Protein AF-Q3TYQ3-F1 (afdb_monomer)

Near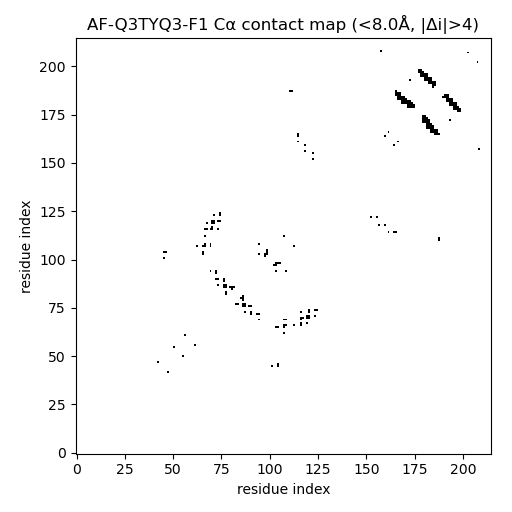est PDB structures (foldseek):
  5vcz-assembly1_A  TM=7.194E-01  e=7.045E-03  Homo sapiens
  5vd3-assembly1_A  TM=7.437E-01  e=1.123E-02  Homo sapiens
  3p1a-assembly1_A  TM=6.895E-01  e=1.262E-02  Homo sapiens
  8zul-assembly1_A  TM=6.534E-01  e=1.418E-02  Homo sapiens
  6hhj-assembly1_A  TM=5.826E-01  e=9.156E-02  Homo sapiens

Radius of gyration: 32.21 Å; Cα contacts (8 Å, |Δi|>4): 138; chains: 1; bounding box: 112×79×62 Å

Structure (mmCIF, N/CA/C/O backbone):
data_AF-Q3TYQ3-F1
#
_entry.id   AF-Q3TYQ3-F1
#
loop_
_atom_site.group_PDB
_atom_site.id
_atom_site.type_symbol
_atom_site.label_atom_id
_atom_site.label_alt_id
_atom_site.label_comp_id
_atom_site.label_asym_id
_atom_site.label_entity_id
_atom_site.label_seq_id
_atom_site.pdbx_PDB_ins_code
_atom_site.Cartn_x
_atom_site.Cartn_y
_atom_site.Cartn_z
_atom_site.occupancy
_atom_site.B_iso_or_equiv
_atom_site.auth_seq_id
_atom_site.auth_comp_id
_atom_site.auth_asym_id
_atom_site.auth_atom_id
_atom_site.pdbx_PDB_model_num
ATOM 1 N N . MET A 1 1 ? 100.194 21.672 -2.562 1.00 34.66 1 MET A N 1
ATOM 2 C CA . MET A 1 1 ? 98.995 22.417 -2.114 1.00 34.66 1 MET A CA 1
ATOM 3 C C . MET A 1 1 ? 97.799 21.617 -2.625 1.00 34.66 1 MET A C 1
ATOM 5 O O . MET A 1 1 ? 97.870 21.179 -3.763 1.00 34.66 1 MET A O 1
ATOM 9 N N . LEU A 1 2 ? 96.954 21.060 -1.747 1.00 32.16 2 LEU A N 1
ATOM 10 C CA . LEU A 1 2 ? 95.713 21.687 -1.234 1.00 32.16 2 LEU A CA 1
ATOM 11 C C . LEU A 1 2 ? 94.769 22.081 -2.397 1.00 32.16 2 LEU A C 1
ATOM 13 O O . LEU A 1 2 ? 95.214 22.812 -3.269 1.00 32.16 2 LEU A O 1
ATOM 17 N N . GLY A 1 3 ? 93.499 21.671 -2.498 1.00 29.67 3 GLY A N 1
ATOM 18 C CA . GLY A 1 3 ? 92.655 20.831 -1.633 1.00 29.67 3 GLY A CA 1
ATOM 19 C C . GLY A 1 3 ? 91.260 21.456 -1.440 1.00 29.67 3 GLY A C 1
ATOM 20 O O . GLY A 1 3 ? 91.193 22.636 -1.142 1.00 29.67 3 GLY A O 1
ATOM 21 N N . GLY A 1 4 ? 90.182 20.664 -1.550 1.00 29.14 4 GLY A N 1
ATOM 22 C CA . GLY A 1 4 ? 88.874 20.940 -0.917 1.00 29.14 4 GLY A CA 1
ATOM 23 C C . GLY A 1 4 ? 87.890 21.954 -1.547 1.00 29.14 4 GLY A C 1
ATOM 24 O O . GLY A 1 4 ? 88.105 23.153 -1.503 1.00 29.14 4 GLY A O 1
ATOM 25 N N . SER A 1 5 ? 86.736 21.426 -1.984 1.00 28.48 5 SER A N 1
ATOM 26 C CA . SER A 1 5 ? 85.360 21.846 -1.606 1.00 28.48 5 SER A CA 1
ATOM 27 C C . SER A 1 5 ? 84.843 23.304 -1.720 1.00 28.48 5 SER A C 1
ATOM 29 O O . SER A 1 5 ? 85.251 24.176 -0.968 1.00 28.48 5 SER A O 1
ATOM 31 N N . SER A 1 6 ? 83.728 23.424 -2.459 1.00 31.19 6 SER A N 1
ATOM 32 C CA . SER A 1 6 ? 82.423 23.977 -2.014 1.00 31.19 6 SER A CA 1
ATOM 33 C C . SER A 1 6 ? 82.183 25.482 -1.741 1.00 31.19 6 SER A C 1
ATOM 35 O O . SER A 1 6 ? 82.605 26.002 -0.720 1.00 31.19 6 SER A O 1
ATOM 37 N N . VAL A 1 7 ? 81.220 26.014 -2.521 1.00 31.34 7 VAL A N 1
ATOM 38 C CA . VAL A 1 7 ? 79.988 26.730 -2.081 1.00 31.34 7 VAL A CA 1
ATOM 39 C C . VAL A 1 7 ? 80.033 28.238 -1.721 1.00 31.34 7 VAL A C 1
ATOM 41 O O . VAL A 1 7 ? 80.876 28.702 -0.968 1.00 31.34 7 VAL A O 1
ATOM 44 N N . ASP A 1 8 ? 78.989 28.917 -2.229 1.00 29.27 8 ASP A N 1
ATOM 45 C CA . ASP A 1 8 ? 78.371 30.215 -1.890 1.00 29.27 8 ASP A CA 1
ATOM 46 C C . ASP A 1 8 ? 79.088 31.561 -2.090 1.00 29.27 8 ASP A C 1
ATOM 48 O O . ASP A 1 8 ? 80.227 31.783 -1.692 1.00 29.27 8 ASP A O 1
ATOM 52 N N . GLY A 1 9 ? 78.285 32.519 -2.579 1.00 29.05 9 GLY A N 1
ATOM 53 C CA . GLY A 1 9 ? 78.451 33.944 -2.299 1.00 29.05 9 GLY A CA 1
ATOM 54 C C . GLY A 1 9 ? 78.110 34.885 -3.453 1.00 29.05 9 GLY A C 1
ATOM 55 O O . GLY A 1 9 ? 78.998 35.210 -4.225 1.00 29.05 9 GLY A O 1
ATOM 56 N N . GLU A 1 10 ? 76.874 35.399 -3.501 1.00 32.41 10 GLU A N 1
ATOM 57 C CA . GLU A 1 10 ? 76.639 36.856 -3.507 1.00 32.41 10 GLU A CA 1
ATOM 58 C C . GLU A 1 10 ? 75.183 37.194 -3.118 1.00 32.41 10 GLU A C 1
ATOM 60 O O . GLU A 1 10 ? 74.234 36.485 -3.458 1.00 32.41 10 GLU A O 1
ATOM 65 N N . ARG A 1 11 ? 75.043 38.252 -2.313 1.00 32.44 11 ARG A N 1
ATOM 66 C CA . ARG A 1 11 ? 73.819 38.838 -1.739 1.00 32.44 11 ARG A CA 1
ATOM 67 C C . ARG A 1 11 ? 73.975 40.354 -1.823 1.00 32.44 11 ARG A C 1
ATOM 69 O O . ARG A 1 11 ? 75.092 40.808 -1.637 1.00 32.44 11 ARG A O 1
ATOM 76 N N . ASP A 1 12 ? 72.862 41.056 -2.007 1.00 32.28 12 ASP A N 1
ATOM 77 C CA . ASP A 1 12 ? 72.581 42.482 -1.732 1.00 32.28 12 ASP A CA 1
ATOM 78 C C . ASP A 1 12 ? 71.077 42.677 -2.079 1.00 32.28 12 ASP A C 1
ATOM 80 O O . ASP A 1 12 ? 70.589 41.947 -2.945 1.00 32.28 12 ASP A O 1
ATOM 84 N N . THR A 1 13 ? 70.227 43.570 -1.554 1.00 33.47 13 THR A N 1
ATOM 85 C CA . THR A 1 13 ? 70.092 44.434 -0.346 1.00 33.47 13 THR A CA 1
ATOM 86 C C . THR A 1 13 ? 68.599 44.887 -0.335 1.00 33.47 13 THR A C 1
ATOM 88 O O . THR A 1 13 ? 67.969 44.873 -1.394 1.00 33.47 13 THR A O 1
ATOM 91 N N . ASP A 1 14 ? 67.904 45.282 0.741 1.00 31.52 14 ASP A N 1
ATOM 92 C CA . ASP A 1 14 ? 68.150 45.296 2.198 1.00 31.52 14 ASP A CA 1
ATOM 93 C C . ASP A 1 14 ? 66.771 45.380 2.944 1.00 31.52 14 ASP A C 1
ATOM 95 O O . ASP A 1 14 ? 65.749 44.988 2.380 1.00 31.52 14 ASP A O 1
ATOM 99 N N . ASP A 1 15 ? 66.748 45.926 4.169 1.00 36.03 15 ASP A N 1
ATOM 100 C CA . ASP A 1 15 ? 65.623 46.511 4.936 1.00 36.03 15 ASP A CA 1
ATOM 101 C C . ASP A 1 15 ? 64.671 45.616 5.767 1.00 36.03 15 ASP A C 1
ATOM 103 O O . ASP A 1 15 ? 63.693 45.017 5.312 1.00 36.03 15 ASP A O 1
ATOM 107 N N . ASP A 1 16 ? 64.919 45.678 7.082 1.00 36.75 16 ASP A N 1
ATOM 108 C CA . ASP A 1 16 ? 64.031 45.294 8.178 1.00 36.75 16 ASP A CA 1
ATOM 109 C C . ASP A 1 16 ? 62.723 46.108 8.215 1.00 36.75 16 ASP A C 1
ATOM 111 O O . ASP A 1 16 ? 62.726 47.339 8.272 1.00 36.75 16 ASP A O 1
ATOM 115 N N . ALA A 1 17 ? 61.593 45.417 8.387 1.00 36.59 17 ALA A N 1
ATOM 116 C CA . ALA A 1 17 ? 60.380 46.010 8.950 1.00 36.59 17 ALA A CA 1
ATOM 117 C C . ALA A 1 17 ? 59.655 44.997 9.849 1.00 36.59 17 ALA A C 1
ATOM 119 O O . ALA A 1 17 ? 58.914 44.127 9.387 1.00 36.59 17 ALA A O 1
ATOM 120 N N . ALA A 1 18 ? 59.862 45.112 11.162 1.00 43.50 18 ALA A N 1
ATOM 121 C CA . ALA A 1 18 ? 59.212 44.257 12.150 1.00 43.50 18 ALA A CA 1
ATOM 122 C C . ALA A 1 18 ? 57.687 44.486 12.176 1.00 43.50 18 ALA A C 1
ATOM 124 O O . ALA A 1 18 ? 57.204 45.504 12.671 1.00 43.5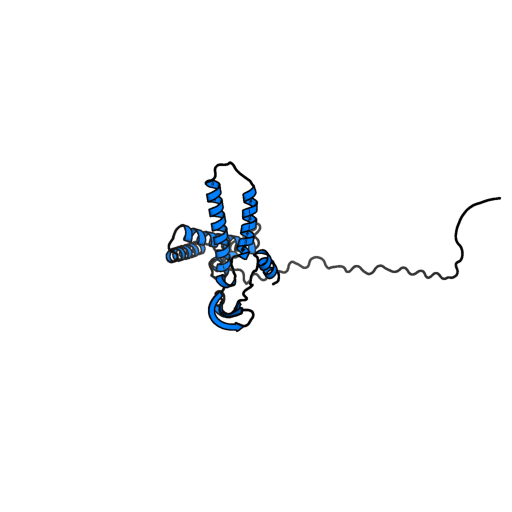0 18 ALA A O 1
ATOM 125 N N . GLY A 1 19 ? 56.924 43.507 11.684 1.00 36.12 19 GLY A N 1
ATOM 126 C CA . GLY A 1 19 ? 55.462 43.495 11.720 1.00 36.12 19 GLY A CA 1
ATOM 127 C C . GLY A 1 19 ? 54.936 42.181 12.288 1.00 36.12 19 GLY A C 1
ATOM 128 O O . GLY A 1 19 ? 54.826 41.191 11.569 1.00 36.12 19 GLY A O 1
ATOM 129 N N . ALA A 1 20 ? 54.597 42.161 13.579 1.00 43.28 20 ALA A N 1
ATOM 130 C CA . ALA A 1 20 ? 53.967 41.002 14.206 1.00 43.28 20 ALA A CA 1
ATOM 131 C C . ALA A 1 20 ? 52.539 40.821 13.662 1.00 43.28 20 ALA A C 1
ATOM 133 O O . ALA A 1 20 ? 51.606 41.502 14.091 1.00 43.28 20 ALA A O 1
ATOM 134 N N . VAL A 1 21 ? 52.364 39.908 12.702 1.00 43.25 21 VAL A N 1
ATOM 135 C CA . VAL A 1 21 ? 51.045 39.588 12.141 1.00 43.25 21 VAL A CA 1
ATOM 136 C C . VAL A 1 21 ? 50.250 38.790 13.173 1.00 43.25 21 VAL A C 1
ATOM 138 O O . VAL A 1 21 ? 50.518 37.613 13.411 1.00 43.25 21 VAL A O 1
ATOM 141 N N . ALA A 1 22 ? 49.282 39.452 13.804 1.00 49.50 22 ALA A N 1
ATOM 142 C CA . ALA A 1 22 ? 48.364 38.824 14.742 1.00 49.50 22 ALA A CA 1
ATOM 143 C C . ALA A 1 22 ? 47.585 37.681 14.070 1.00 49.50 22 ALA A C 1
ATOM 145 O O . ALA A 1 22 ? 47.117 37.812 12.938 1.00 49.50 22 ALA A O 1
ATOM 146 N N . ALA A 1 23 ? 47.416 36.569 14.789 1.00 54.75 23 ALA A N 1
ATOM 147 C CA . ALA A 1 23 ? 46.527 35.496 14.362 1.00 54.75 23 ALA A CA 1
ATOM 148 C C . ALA A 1 23 ? 45.089 36.031 14.188 1.00 54.75 23 ALA A C 1
ATOM 150 O O . ALA A 1 23 ? 44.664 36.880 14.980 1.00 54.75 23 ALA A O 1
ATOM 151 N N . PRO A 1 24 ? 44.327 35.557 13.183 1.00 57.56 24 PRO A N 1
ATOM 152 C CA . PRO A 1 24 ? 42.939 35.972 13.016 1.00 57.56 24 PRO A CA 1
ATOM 153 C C . PRO A 1 24 ? 42.125 35.589 14.263 1.00 57.56 24 PRO A C 1
ATOM 155 O O . PRO A 1 24 ? 42.370 34.523 14.838 1.00 57.56 24 PRO A O 1
ATOM 158 N N . PRO A 1 25 ? 41.165 36.427 14.696 1.00 53.12 25 PRO A N 1
ATOM 159 C CA . PRO A 1 25 ? 40.368 36.135 15.879 1.00 53.12 25 PRO A CA 1
ATOM 160 C C . PRO A 1 25 ? 39.597 34.829 15.675 1.00 53.12 25 PRO A C 1
ATOM 162 O O . PRO A 1 25 ? 38.888 34.662 14.680 1.00 53.12 25 PRO A O 1
ATOM 165 N N . ALA A 1 26 ? 39.740 33.907 16.627 1.00 55.91 26 ALA A N 1
ATOM 166 C CA . ALA A 1 26 ? 38.914 32.713 16.670 1.00 55.91 26 ALA A CA 1
ATOM 167 C C . ALA A 1 26 ? 37.443 33.136 16.790 1.00 55.91 26 ALA A C 1
ATOM 169 O O . ALA A 1 26 ? 37.093 33.964 17.631 1.00 55.91 26 ALA A O 1
ATOM 170 N N . ILE A 1 27 ? 36.594 32.585 15.924 1.00 53.12 27 ILE A N 1
ATOM 171 C CA . ILE A 1 27 ? 35.153 32.813 15.991 1.00 53.12 27 ILE A CA 1
ATOM 172 C C . ILE A 1 27 ? 34.636 31.980 17.163 1.00 53.12 27 ILE A C 1
ATOM 174 O O . ILE A 1 27 ? 34.544 30.757 17.054 1.00 53.12 27 ILE A O 1
ATOM 178 N N . ASP A 1 28 ? 34.333 32.640 18.279 1.00 52.81 28 ASP A N 1
ATOM 179 C CA . ASP A 1 28 ? 33.687 32.000 19.424 1.00 52.81 28 ASP A CA 1
ATOM 180 C C . ASP A 1 28 ? 32.277 31.560 19.009 1.00 52.81 28 ASP A C 1
ATOM 182 O O . ASP A 1 28 ? 31.393 32.383 18.752 1.00 52.81 28 ASP A O 1
ATOM 186 N N . PHE A 1 29 ? 32.067 30.248 18.908 1.00 49.75 29 PHE A N 1
ATOM 187 C CA . PHE A 1 29 ? 30.735 29.689 18.711 1.00 49.75 29 PHE A CA 1
ATOM 188 C C . PHE A 1 29 ? 30.008 29.705 20.063 1.00 49.75 29 PHE A C 1
ATOM 190 O O . PHE A 1 29 ? 30.507 29.097 21.012 1.00 49.75 29 PHE A O 1
ATOM 197 N N . PRO A 1 30 ? 28.846 30.376 20.187 1.00 55.00 30 PRO A N 1
ATOM 198 C CA . PRO A 1 30 ? 28.122 30.424 21.451 1.00 55.00 30 PRO A CA 1
ATOM 199 C C . PRO A 1 30 ? 27.715 29.014 21.891 1.00 55.00 30 PRO A C 1
ATOM 201 O O . PRO A 1 30 ? 27.213 28.220 21.094 1.00 55.00 30 PRO A O 1
ATOM 204 N N . ALA A 1 31 ? 27.945 28.719 23.171 1.00 58.69 31 ALA A N 1
ATOM 205 C CA . ALA A 1 31 ? 27.647 27.421 23.757 1.00 58.69 31 ALA A CA 1
ATOM 206 C C . ALA A 1 31 ? 26.143 27.104 23.704 1.00 58.69 31 ALA A C 1
ATOM 208 O O . ALA A 1 31 ? 25.314 27.952 24.025 1.00 58.69 31 ALA A O 1
ATOM 209 N N . GLU A 1 32 ? 25.842 25.861 23.325 1.00 57.97 32 GLU A N 1
ATOM 210 C CA . GLU A 1 32 ? 24.544 25.182 23.429 1.00 57.97 32 GLU A CA 1
ATOM 211 C C . GLU A 1 32 ? 23.308 26.024 23.069 1.00 57.97 32 GLU A C 1
ATOM 213 O O . GLU A 1 32 ? 22.553 26.506 23.916 1.00 57.97 32 GLU A O 1
ATOM 218 N N . VAL A 1 33 ? 23.019 26.077 21.764 1.00 46.72 33 VAL A N 1
ATOM 219 C CA . VAL A 1 33 ? 21.630 26.214 21.311 1.00 46.72 33 VAL A CA 1
ATOM 220 C C . VAL A 1 33 ? 20.849 25.048 21.922 1.00 46.72 33 VAL A C 1
ATOM 222 O O . VAL A 1 33 ? 21.180 23.894 21.656 1.00 46.72 33 VAL A O 1
ATOM 225 N N . SER A 1 34 ? 19.841 25.344 22.748 1.00 57.75 34 SER A N 1
ATOM 226 C CA . SER A 1 34 ? 18.947 24.324 23.307 1.00 57.75 34 SER A CA 1
ATOM 227 C C . SER A 1 34 ? 18.396 23.457 22.178 1.00 57.75 34 SER A C 1
ATOM 229 O O . SER A 1 34 ? 17.996 24.013 21.151 1.00 57.75 34 SER A O 1
ATOM 231 N N . ASP A 1 35 ? 18.334 22.134 22.370 1.00 59.56 35 ASP A N 1
ATOM 232 C CA . ASP A 1 35 ? 17.723 21.232 21.388 1.00 59.56 35 ASP A CA 1
ATOM 233 C C . ASP A 1 35 ? 16.385 21.812 20.900 1.00 59.56 35 ASP A C 1
ATOM 235 O O . ASP A 1 35 ? 15.570 22.237 21.734 1.00 59.56 35 ASP A O 1
ATOM 239 N N . PRO A 1 36 ? 16.139 21.876 19.575 1.00 59.84 36 PRO A N 1
ATOM 240 C CA . PRO A 1 36 ? 14.923 22.470 19.048 1.00 59.84 36 PRO A CA 1
ATOM 241 C C . PRO A 1 36 ? 13.722 21.735 19.635 1.00 59.84 36 PRO A C 1
ATOM 243 O O . PRO A 1 36 ? 13.492 20.557 19.363 1.00 59.84 36 PRO A O 1
ATOM 246 N N . LYS A 1 37 ? 12.961 22.443 20.475 1.00 60.47 37 LYS A N 1
ATOM 247 C CA . LYS A 1 37 ? 11.768 21.906 21.119 1.00 60.47 37 LYS A CA 1
ATOM 248 C C . LYS A 1 37 ? 10.696 21.702 20.054 1.00 60.47 37 LYS A C 1
ATOM 250 O O . LYS A 1 37 ? 9.982 22.640 19.706 1.00 60.47 37 LYS A O 1
ATOM 255 N N . TYR A 1 38 ? 10.627 20.482 19.529 1.00 68.62 38 TYR A N 1
ATOM 256 C CA . TYR A 1 38 ? 9.618 20.078 18.560 1.00 68.62 38 TYR A CA 1
ATOM 257 C C . TYR A 1 38 ? 8.211 20.287 19.127 1.00 68.62 38 TYR A C 1
ATOM 259 O O . TYR A 1 38 ? 7.963 20.095 20.320 1.00 68.62 38 TYR A O 1
ATOM 267 N N . ASP A 1 39 ? 7.302 20.705 18.253 1.00 72.75 39 ASP A N 1
ATOM 268 C CA . ASP A 1 39 ? 5.893 20.863 18.581 1.00 72.75 39 ASP A CA 1
ATOM 269 C C . ASP A 1 39 ? 5.241 19.4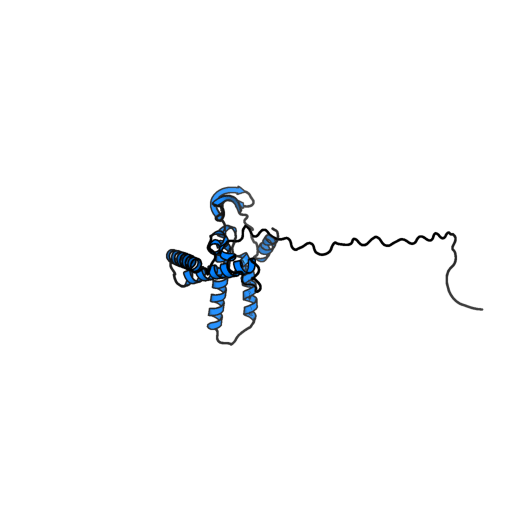76 18.700 1.00 72.75 39 ASP A C 1
ATOM 271 O O . ASP A 1 39 ? 5.118 18.748 17.717 1.00 72.75 39 ASP A O 1
ATOM 275 N N . GLU A 1 40 ? 4.854 19.086 19.917 1.00 68.25 40 GLU A N 1
ATOM 276 C CA . GLU A 1 40 ? 4.182 17.806 20.186 1.00 68.25 40 GLU A CA 1
ATOM 277 C C . GLU A 1 40 ? 2.664 17.856 19.913 1.00 68.25 40 GLU A C 1
ATOM 279 O O . GLU A 1 40 ? 1.964 16.886 20.206 1.00 68.25 40 GLU A O 1
ATOM 284 N N . SER A 1 41 ? 2.130 18.946 19.342 1.00 69.00 41 SER A N 1
ATOM 285 C CA . SER A 1 41 ? 0.687 19.101 19.074 1.00 69.00 41 SER A CA 1
ATOM 286 C C . SER A 1 41 ? 0.093 18.011 18.167 1.00 69.00 41 SER A C 1
ATOM 288 O O . SER A 1 41 ? -1.086 17.686 18.304 1.00 69.00 41 SER A O 1
ATOM 290 N N . ASP A 1 42 ? 0.906 17.400 17.299 1.00 71.06 42 ASP A N 1
ATOM 291 C CA . ASP A 1 42 ? 0.503 16.298 16.411 1.00 71.06 42 ASP A CA 1
ATOM 292 C C . ASP A 1 42 ? 0.597 14.900 17.065 1.00 71.06 42 ASP A C 1
ATOM 294 O O . ASP A 1 42 ? 0.237 13.896 16.444 1.00 71.06 42 ASP A O 1
ATOM 298 N N . VAL A 1 43 ? 1.081 14.786 18.311 1.00 63.50 43 VAL A N 1
ATOM 299 C CA . VAL A 1 43 ? 1.218 13.495 19.008 1.00 63.50 43 VAL A CA 1
ATOM 300 C C . VAL A 1 43 ? -0.162 12.982 19.444 1.00 63.50 43 VAL A C 1
ATOM 302 O O . VAL A 1 43 ? -0.793 13.612 20.300 1.00 63.50 43 VAL A O 1
ATOM 305 N N . PRO A 1 44 ? -0.625 11.808 18.959 1.00 63.03 44 PRO A N 1
ATOM 306 C CA . PRO A 1 44 ? -1.911 11.241 19.356 1.00 63.03 44 PRO A CA 1
ATOM 307 C C . PRO A 1 44 ? -2.041 11.136 20.878 1.00 63.03 44 PRO A C 1
ATOM 309 O O . PRO A 1 44 ? -1.151 10.603 21.543 1.00 63.03 44 PRO A O 1
ATOM 312 N N . ALA A 1 45 ? -3.169 11.597 21.429 1.00 63.84 45 ALA A N 1
ATOM 313 C CA . ALA A 1 45 ? -3.405 11.655 22.878 1.00 63.84 45 ALA A CA 1
ATOM 314 C C . ALA A 1 45 ? -3.193 10.302 23.592 1.00 63.84 45 ALA A C 1
ATOM 316 O O . ALA A 1 45 ? -2.762 10.261 24.741 1.00 63.84 45 ALA A O 1
ATOM 317 N N . GLU A 1 46 ? -3.422 9.194 22.882 1.00 59.91 46 GLU A N 1
ATOM 318 C CA . GLU A 1 46 ? -3.186 7.813 23.325 1.00 59.91 46 GLU A CA 1
ATOM 319 C C . GLU A 1 46 ? -1.719 7.542 23.732 1.00 59.91 46 GLU A C 1
ATOM 321 O O . GLU A 1 46 ? -1.469 6.702 24.592 1.00 59.91 46 GLU A O 1
ATOM 326 N N . LEU A 1 47 ? -0.747 8.267 23.163 1.00 54.22 47 LEU A N 1
ATOM 327 C CA . LEU A 1 47 ? 0.683 8.126 23.475 1.00 54.22 47 LEU A CA 1
ATOM 328 C C . LEU A 1 47 ? 1.143 9.014 24.645 1.00 54.22 47 LEU A C 1
ATOM 330 O O . LEU A 1 47 ? 2.215 8.785 25.199 1.00 54.22 47 LEU A O 1
ATOM 334 N N . GLN A 1 48 ? 0.342 10.006 25.049 1.00 58.28 48 GLN A N 1
ATOM 335 C CA . GLN A 1 48 ? 0.708 10.967 26.100 1.00 58.28 48 GLN A CA 1
ATOM 336 C C . GLN A 1 48 ? 0.447 10.434 27.524 1.00 58.28 48 GLN A C 1
ATOM 338 O O . GLN A 1 48 ? 0.976 10.973 28.495 1.00 58.28 48 GLN A O 1
ATOM 343 N N . VAL A 1 49 ? -0.346 9.362 27.658 1.00 53.28 49 VAL A N 1
ATOM 344 C CA . VAL A 1 49 ? -0.796 8.800 28.950 1.00 53.28 49 VAL A CA 1
ATOM 345 C C . VAL A 1 49 ? 0.315 8.039 29.696 1.00 53.28 49 VAL A C 1
ATOM 347 O O . VAL A 1 49 ? 0.282 7.941 30.921 1.00 53.28 49 VAL A O 1
ATOM 350 N N . LEU A 1 50 ? 1.342 7.543 28.995 1.00 44.75 50 LEU A N 1
ATOM 351 C CA . LEU A 1 50 ? 2.495 6.851 29.592 1.00 44.75 50 LEU A CA 1
ATOM 352 C C . LEU A 1 50 ? 3.633 7.834 29.918 1.00 44.75 50 LEU A C 1
ATOM 354 O O . LEU A 1 50 ? 4.653 7.898 29.224 1.00 44.75 50 LEU A O 1
ATOM 358 N N . LYS A 1 51 ? 3.456 8.605 30.997 1.00 43.16 51 LYS A N 1
ATOM 359 C CA . LYS A 1 51 ? 4.456 9.567 31.494 1.00 43.16 51 LYS A CA 1
ATOM 360 C C . LYS A 1 51 ? 4.804 9.358 32.973 1.00 43.16 51 LYS A C 1
ATOM 362 O O . LYS A 1 51 ? 4.705 10.274 33.783 1.00 43.16 51 LYS A O 1
ATOM 367 N N . GLU A 1 52 ? 5.263 8.150 33.305 1.00 42.62 52 GLU A N 1
ATOM 368 C CA . GLU A 1 52 ? 6.109 7.933 34.488 1.00 42.62 52 GLU A CA 1
ATOM 369 C C . GLU A 1 52 ? 7.590 8.214 34.149 1.00 42.62 52 GLU A C 1
ATOM 371 O O . GLU A 1 52 ? 8.007 8.030 33.000 1.00 42.62 52 GLU A O 1
ATOM 376 N N . PRO A 1 53 ? 8.407 8.687 35.110 1.00 45.06 53 PRO A N 1
ATOM 377 C CA . PRO A 1 53 ? 9.748 9.198 34.840 1.00 45.06 53 PRO A CA 1
ATOM 378 C C . PRO A 1 53 ? 10.805 8.085 34.755 1.00 45.06 53 PRO A C 1
ATOM 380 O O . PRO A 1 53 ? 11.700 7.996 35.596 1.00 45.06 53 PRO A O 1
ATOM 383 N N . LEU A 1 54 ? 10.752 7.261 33.706 1.00 41.34 54 LEU A N 1
ATOM 384 C CA . LEU A 1 54 ? 11.877 6.404 33.329 1.00 41.34 54 LEU A CA 1
ATOM 385 C C . LEU A 1 54 ? 11.975 6.257 31.804 1.00 41.34 54 LEU A C 1
ATOM 387 O O . LEU A 1 54 ? 11.216 5.508 31.202 1.00 41.34 54 LEU A O 1
ATOM 391 N N . GLN A 1 55 ? 12.914 7.006 31.209 1.00 49.75 55 GLN A N 1
ATOM 392 C CA . GLN A 1 55 ? 13.391 6.899 29.818 1.00 49.75 55 GLN A CA 1
ATOM 393 C C . GLN A 1 55 ? 12.322 6.454 28.803 1.00 49.75 55 GLN A C 1
ATOM 395 O O . GLN A 1 55 ? 12.306 5.304 28.362 1.00 49.75 55 GLN A O 1
ATOM 400 N N . GLN A 1 56 ? 11.445 7.385 28.407 1.00 46.66 56 GLN A N 1
ATOM 401 C CA . GLN A 1 56 ? 10.477 7.122 27.342 1.00 46.66 56 GLN A CA 1
ATOM 402 C C . GLN A 1 56 ? 11.207 6.611 26.085 1.00 46.66 56 GLN A C 1
ATOM 404 O O . GLN A 1 56 ? 12.158 7.261 25.638 1.00 46.66 56 GLN A O 1
ATOM 409 N N . PRO A 1 57 ? 10.787 5.476 25.493 1.00 47.41 57 PRO A N 1
ATOM 410 C CA . PRO A 1 57 ? 11.323 5.047 24.212 1.00 47.41 57 PRO A CA 1
ATOM 411 C C . PRO A 1 57 ? 11.064 6.140 23.178 1.00 47.41 57 PRO A C 1
ATOM 413 O O . PRO A 1 57 ? 9.913 6.526 22.970 1.00 47.41 57 PRO A O 1
ATOM 416 N N . THR A 1 58 ? 12.129 6.623 22.534 1.00 54.97 58 THR A N 1
ATOM 417 C CA . THR A 1 58 ? 12.086 7.699 21.537 1.00 54.97 58 THR A CA 1
ATOM 418 C C . THR A 1 58 ? 10.939 7.450 20.560 1.00 54.97 58 THR A C 1
ATOM 420 O O . THR A 1 58 ? 10.903 6.387 19.946 1.00 54.97 58 THR A O 1
ATOM 423 N N . PHE A 1 59 ? 10.015 8.408 20.422 1.00 60.06 59 PHE A N 1
ATOM 424 C CA . PHE A 1 59 ? 8.764 8.329 19.643 1.00 60.06 59 PHE A CA 1
ATOM 425 C C . PHE A 1 59 ? 8.757 7.344 18.438 1.00 60.06 59 PHE A C 1
ATOM 427 O O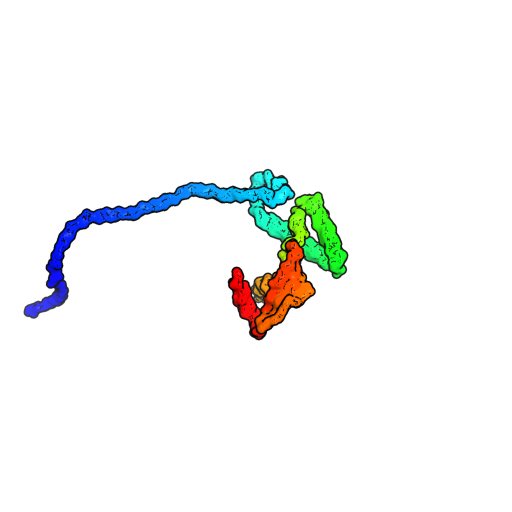 . PHE A 1 59 ? 7.915 6.439 18.426 1.00 60.06 59 PHE A O 1
ATOM 434 N N . PRO A 1 60 ? 9.704 7.402 17.471 1.00 67.38 60 PRO A N 1
ATOM 435 C CA . PRO A 1 60 ? 9.798 6.433 16.367 1.00 67.38 60 PRO A CA 1
ATOM 436 C C . PRO A 1 60 ? 9.907 4.949 16.772 1.00 67.38 60 PRO A C 1
ATOM 438 O O . PRO A 1 60 ? 9.367 4.096 16.071 1.00 67.38 60 PRO A O 1
ATOM 441 N N . PHE A 1 61 ? 10.568 4.603 17.881 1.00 68.56 61 PHE A N 1
ATOM 442 C CA . PHE A 1 61 ? 10.699 3.218 18.356 1.00 68.56 61 PHE A CA 1
ATOM 443 C C . PHE A 1 61 ? 9.363 2.655 18.855 1.00 68.56 61 PHE A C 1
ATOM 445 O O . PHE A 1 61 ? 9.028 1.504 18.572 1.00 68.56 61 PHE A O 1
ATOM 452 N N . LEU A 1 62 ? 8.562 3.473 19.547 1.00 75.94 62 LEU A N 1
ATOM 453 C CA . LEU A 1 62 ? 7.224 3.079 19.989 1.00 75.94 62 LEU A CA 1
ATOM 454 C C . LEU A 1 62 ? 6.299 2.836 18.786 1.00 75.94 62 LEU A C 1
ATOM 456 O O . LEU A 1 62 ? 5.626 1.805 18.730 1.00 75.94 62 LEU A O 1
ATOM 460 N N . VAL A 1 63 ? 6.341 3.728 17.789 1.00 82.50 63 VA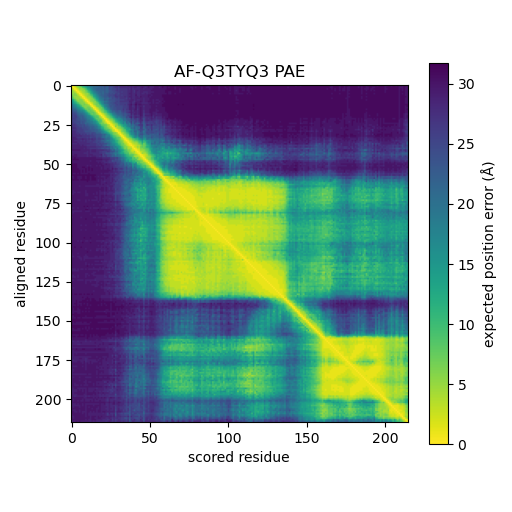L A N 1
ATOM 461 C CA . VAL A 1 63 ? 5.619 3.574 16.513 1.00 82.50 63 VAL A CA 1
ATOM 462 C C . VAL A 1 63 ? 6.046 2.296 15.781 1.00 82.50 63 VAL A C 1
ATOM 464 O O . VAL A 1 63 ? 5.191 1.511 15.372 1.00 82.50 63 VAL A O 1
ATOM 467 N N . ALA A 1 64 ? 7.354 2.045 15.655 1.00 83.25 64 ALA A N 1
ATOM 468 C CA . ALA A 1 64 ? 7.886 0.861 14.981 1.00 83.25 64 ALA A CA 1
ATOM 469 C C . ALA A 1 64 ? 7.445 -0.448 15.659 1.00 83.25 64 ALA A C 1
ATOM 471 O O . ALA A 1 64 ? 7.010 -1.378 14.977 1.00 83.25 64 ALA A O 1
ATOM 472 N N . ASN A 1 65 ? 7.489 -0.509 16.993 1.00 87.06 65 ASN A N 1
ATOM 473 C CA . ASN A 1 65 ? 7.075 -1.688 17.756 1.00 87.06 65 ASN A CA 1
ATOM 474 C C . ASN A 1 65 ? 5.569 -1.953 17.655 1.00 87.06 65 ASN A C 1
ATOM 476 O O . ASN A 1 65 ? 5.167 -3.096 17.426 1.00 87.06 65 ASN A O 1
ATOM 480 N N . GLN A 1 66 ? 4.730 -0.917 17.778 1.00 90.19 66 GLN A N 1
ATOM 481 C CA . GLN A 1 66 ? 3.286 -1.081 17.590 1.00 90.19 66 GLN A CA 1
ATOM 482 C C . GLN A 1 66 ? 2.970 -1.515 16.154 1.00 90.19 66 GLN A C 1
ATOM 484 O O . GLN A 1 66 ? 2.188 -2.440 15.951 1.00 90.19 66 GLN A O 1
ATOM 489 N N . LEU A 1 67 ? 3.627 -0.935 15.145 1.00 89.56 67 LEU A N 1
ATOM 490 C CA . LEU A 1 67 ? 3.405 -1.324 13.754 1.00 89.56 67 LEU A CA 1
ATOM 491 C C . LEU A 1 67 ? 3.869 -2.759 13.457 1.00 89.56 67 LEU A C 1
ATOM 493 O O . LEU A 1 67 ? 3.199 -3.476 12.708 1.00 89.56 67 LEU A O 1
ATOM 497 N N . LEU A 1 68 ? 4.970 -3.215 14.063 1.00 90.56 68 LEU A N 1
ATOM 498 C CA . LEU A 1 68 ? 5.398 -4.615 14.007 1.00 90.56 68 LEU A CA 1
ATOM 499 C C . LEU A 1 68 ? 4.355 -5.542 14.653 1.00 90.56 68 LEU A C 1
ATOM 501 O O . LEU A 1 68 ? 4.023 -6.573 14.068 1.00 90.56 68 LEU A O 1
ATOM 505 N N . LEU A 1 69 ? 3.777 -5.156 15.796 1.00 92.50 69 LEU A N 1
ATOM 506 C CA . LEU A 1 69 ? 2.690 -5.895 16.445 1.00 92.50 69 LEU A CA 1
ATOM 507 C C . LEU A 1 69 ? 1.441 -5.984 15.550 1.00 92.50 69 LEU A C 1
ATOM 509 O O . LEU A 1 69 ? 0.920 -7.082 15.357 1.00 92.50 69 LEU A O 1
ATOM 513 N N . VAL A 1 70 ? 1.002 -4.885 14.923 1.00 93.38 70 VAL A N 1
ATOM 514 C CA . VAL A 1 70 ? -0.109 -4.922 13.948 1.00 93.38 70 VAL A CA 1
ATOM 515 C C . VAL A 1 70 ? 0.232 -5.829 12.760 1.00 93.38 70 VAL A C 1
ATOM 517 O O . VAL A 1 70 ? -0.601 -6.623 12.327 1.00 93.38 70 VAL A O 1
ATOM 520 N N . SER A 1 71 ? 1.472 -5.780 12.266 1.00 92.69 71 SER A N 1
ATOM 521 C CA . SER A 1 71 ? 1.941 -6.635 11.164 1.00 92.69 71 SER A CA 1
ATOM 522 C C . SER A 1 71 ? 1.926 -8.127 11.527 1.00 92.69 71 SER A C 1
ATOM 524 O O . SER A 1 71 ? 1.603 -8.972 10.689 1.00 92.69 71 SER A O 1
ATOM 526 N N . LEU A 1 72 ? 2.250 -8.459 12.782 1.00 92.81 72 LEU A N 1
ATOM 527 C CA . LEU A 1 72 ? 2.160 -9.811 13.334 1.00 92.81 72 LEU A CA 1
ATOM 528 C C . LEU A 1 72 ? 0.701 -10.259 13.492 1.00 92.81 72 LEU A C 1
ATOM 530 O O . LEU A 1 72 ? 0.387 -11.386 13.117 1.00 92.81 72 LEU A O 1
ATOM 534 N N . LEU A 1 73 ? -0.199 -9.392 13.968 1.00 92.75 73 LEU A N 1
ATOM 535 C CA . LEU A 1 73 ? -1.639 -9.680 14.030 1.00 92.75 73 LEU A CA 1
ATOM 536 C C . LEU A 1 73 ? -2.226 -9.941 12.634 1.00 92.75 73 LEU A C 1
ATOM 538 O O . LEU A 1 73 ? -3.002 -10.882 12.464 1.00 92.75 73 LEU A O 1
ATOM 542 N N . GLU A 1 74 ? -1.824 -9.168 11.621 1.00 91.06 74 GLU A N 1
ATOM 543 C CA . GLU A 1 74 ? -2.226 -9.379 10.223 1.00 91.06 74 GLU A CA 1
ATOM 544 C C . GLU A 1 74 ? -1.695 -10.718 9.680 1.00 91.06 74 GLU A C 1
ATOM 546 O O . GLU A 1 74 ? -2.424 -11.468 9.028 1.00 91.06 74 GLU A O 1
ATOM 551 N N . HIS A 1 75 ? -0.448 -11.078 10.008 1.00 90.81 75 HIS A N 1
ATOM 552 C CA . HIS A 1 75 ? 0.133 -12.370 9.632 1.00 90.81 75 HIS A CA 1
ATOM 553 C C . HIS A 1 75 ? -0.580 -13.551 10.306 1.00 90.81 75 HIS A C 1
ATOM 555 O O . HIS A 1 75 ? -0.967 -14.502 9.628 1.00 90.81 75 HIS A O 1
ATOM 561 N N . LEU A 1 76 ? -0.812 -13.479 11.619 1.00 90.31 76 LEU A N 1
ATOM 562 C CA . LEU A 1 76 ? -1.539 -14.503 12.372 1.00 90.31 76 LEU A CA 1
ATOM 563 C C . LEU A 1 76 ? -2.971 -14.665 11.852 1.00 90.31 76 LEU A C 1
ATOM 565 O O . LEU A 1 76 ? -3.414 -15.791 11.638 1.00 90.31 76 LEU A O 1
ATOM 569 N N . SER A 1 77 ? -3.660 -13.563 11.547 1.00 91.50 77 SER A N 1
ATOM 570 C CA . SER A 1 77 ? -5.003 -13.596 10.952 1.00 91.50 77 SER A CA 1
ATOM 571 C C . SER A 1 77 ? -5.032 -14.336 9.612 1.00 91.50 77 SER A C 1
ATOM 573 O O . SER A 1 77 ? -6.033 -14.967 9.287 1.00 91.50 77 SER A O 1
ATOM 575 N N . HIS A 1 78 ? -3.954 -14.294 8.822 1.00 88.62 78 HIS A N 1
ATOM 576 C CA . HIS A 1 78 ? -3.842 -15.051 7.568 1.00 88.62 78 HIS A CA 1
ATOM 577 C C . HIS A 1 78 ? -3.431 -16.517 7.772 1.00 88.62 78 HIS A C 1
ATOM 579 O O . HIS A 1 78 ? -3.853 -17.391 7.020 1.00 88.62 78 HIS A O 1
ATOM 585 N N . VAL A 1 79 ? -2.624 -16.806 8.797 1.00 87.06 79 VAL A N 1
ATOM 586 C CA . VAL A 1 79 ? -2.192 -18.173 9.134 1.00 87.06 79 VAL A CA 1
ATOM 587 C C . VAL A 1 79 ? -3.316 -18.991 9.778 1.00 87.06 79 VAL A C 1
ATOM 589 O O . VAL A 1 79 ? -3.394 -20.195 9.539 1.00 87.06 79 VAL A O 1
ATOM 592 N N . HIS A 1 80 ? -4.175 -18.361 10.582 1.00 88.94 80 HIS A N 1
ATOM 593 C CA . HIS A 1 80 ? -5.292 -19.028 11.255 1.00 88.94 80 HIS A CA 1
ATOM 594 C C . HIS A 1 80 ? -6.548 -19.160 10.385 1.00 88.94 80 HIS A C 1
ATOM 596 O O . HIS A 1 80 ? -7.301 -20.110 10.576 1.00 88.94 80 HIS A O 1
ATOM 602 N N . GLU A 1 81 ? -6.767 -18.249 9.433 1.00 91.50 81 GLU A N 1
ATOM 603 C CA . GLU A 1 81 ? -7.974 -18.210 8.605 1.00 91.50 81 GLU A CA 1
ATOM 604 C C . GLU A 1 81 ? -7.605 -18.196 7.107 1.00 91.50 81 GLU A C 1
ATOM 606 O O . GLU A 1 81 ? -7.220 -17.149 6.575 1.00 91.50 81 GLU A O 1
ATOM 611 N N . PRO A 1 82 ? -7.711 -19.339 6.396 1.00 84.75 82 PRO A N 1
ATOM 612 C CA . PRO A 1 82 ? -7.317 -19.439 4.988 1.00 84.75 82 PRO A CA 1
ATOM 613 C C . PRO A 1 82 ? -8.161 -18.578 4.040 1.00 84.75 82 PRO A C 1
ATOM 615 O O . PRO A 1 82 ? -7.710 -18.241 2.943 1.00 84.75 82 PRO A O 1
ATOM 618 N N . ASN A 1 83 ? -9.397 -18.236 4.424 1.00 90.00 83 ASN A N 1
ATOM 619 C CA . ASN A 1 83 ? -10.275 -17.413 3.602 1.00 90.00 83 ASN A CA 1
ATOM 620 C C . ASN A 1 83 ? -9.891 -15.922 3.734 1.00 90.00 83 ASN A C 1
ATOM 622 O O . ASN A 1 83 ? -10.013 -15.354 4.821 1.00 90.00 83 ASN A O 1
ATOM 626 N N . PRO A 1 84 ? -9.498 -15.230 2.645 1.00 85.81 84 PRO A N 1
ATOM 627 C CA . PRO A 1 84 ? -8.993 -13.857 2.717 1.00 85.81 84 PRO A CA 1
ATOM 628 C C . PRO A 1 84 ? -10.037 -12.830 3.185 1.00 85.81 84 PRO A C 1
ATOM 630 O O . PRO A 1 84 ? -9.659 -11.766 3.675 1.00 85.81 84 PRO A O 1
ATOM 633 N N . LEU A 1 85 ? -11.338 -13.115 3.050 1.00 89.75 85 LEU A N 1
ATOM 634 C CA . LEU A 1 85 ? -12.398 -12.233 3.546 1.00 89.75 85 LEU A CA 1
ATOM 635 C C . LEU A 1 85 ? -12.567 -12.370 5.062 1.00 89.75 85 LEU A C 1
ATOM 637 O O . LEU A 1 85 ? -12.588 -11.360 5.765 1.00 89.75 85 LEU A O 1
ATOM 641 N N . HIS A 1 86 ? -12.618 -13.604 5.570 1.00 91.00 86 HIS A N 1
ATOM 642 C CA . HIS A 1 86 ? -12.704 -13.865 7.009 1.00 91.00 86 HIS A CA 1
ATOM 643 C C . HIS A 1 86 ? -11.416 -13.445 7.724 1.00 91.00 86 HIS A C 1
ATOM 645 O O . HIS A 1 86 ? -11.484 -12.773 8.746 1.00 91.00 86 HIS A O 1
ATOM 651 N N . SER A 1 87 ? -10.250 -13.710 7.135 1.00 92.44 87 SER A N 1
ATOM 652 C CA . SER A 1 87 ? -8.949 -13.263 7.641 1.00 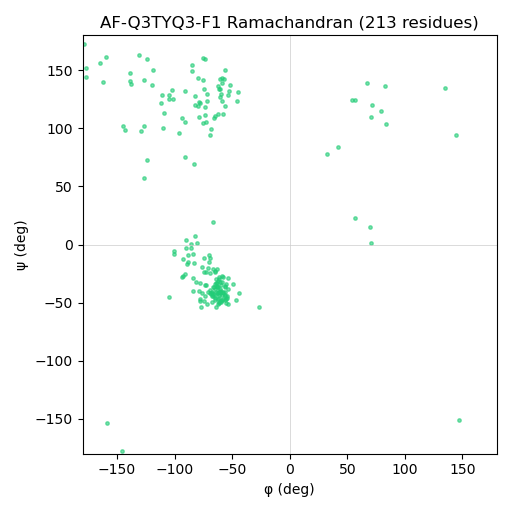92.44 87 SER A CA 1
ATOM 653 C C . SER A 1 87 ? -8.900 -11.744 7.866 1.00 92.44 87 SER A C 1
ATOM 655 O O . SER A 1 87 ? -8.499 -11.282 8.934 1.00 92.44 87 SER A O 1
ATOM 657 N N . LYS A 1 88 ? -9.418 -10.947 6.917 1.00 89.00 88 LYS A N 1
ATOM 658 C CA . LYS A 1 88 ? -9.556 -9.488 7.075 1.00 89.00 88 LYS A CA 1
ATOM 659 C C . LYS A 1 88 ? -10.554 -9.082 8.164 1.00 89.00 88 LYS A C 1
ATOM 661 O O . LYS A 1 88 ? -10.322 -8.086 8.848 1.00 89.00 88 LYS A O 1
ATOM 666 N N . GLN A 1 89 ? -11.653 -9.818 8.333 1.00 91.62 89 GLN A N 1
ATOM 667 C CA . GLN A 1 89 ? -12.617 -9.569 9.414 1.00 91.62 89 GLN A CA 1
ATOM 668 C C . GLN A 1 89 ? -12.003 -9.863 10.790 1.00 91.62 89 GLN A C 1
ATOM 670 O O . GLN A 1 89 ? -12.128 -9.036 11.692 1.00 91.62 89 GLN A O 1
ATOM 675 N N . VAL A 1 90 ? -11.285 -10.984 10.927 1.00 92.94 90 VAL A N 1
ATOM 676 C CA . VAL A 1 90 ? -10.543 -11.367 12.139 1.00 92.94 90 VAL A CA 1
ATOM 677 C C . VAL A 1 90 ? -9.487 -10.316 12.473 1.00 92.94 90 VAL A C 1
ATOM 679 O O . VAL A 1 90 ? -9.488 -9.806 13.589 1.00 92.94 90 VAL A O 1
ATOM 682 N N . PHE A 1 91 ? -8.662 -9.908 11.503 1.00 93.38 91 PHE A N 1
ATOM 683 C CA . PHE A 1 91 ? -7.678 -8.838 11.688 1.00 93.38 91 PHE A CA 1
ATOM 684 C C . PHE A 1 91 ? -8.325 -7.540 12.188 1.00 93.38 91 PHE A C 1
ATOM 686 O O . PHE A 1 91 ? -7.907 -6.989 13.205 1.00 93.38 91 PHE A O 1
ATOM 693 N N . LYS A 1 92 ? -9.399 -7.081 11.529 1.00 91.75 92 LYS A N 1
ATOM 694 C CA . LYS A 1 92 ? -10.116 -5.860 11.925 1.00 91.75 92 LYS A CA 1
ATOM 695 C C . LYS A 1 92 ? -10.680 -5.957 13.346 1.00 91.75 92 LYS A C 1
ATOM 697 O O . LYS A 1 92 ? -10.591 -4.987 14.097 1.00 91.75 92 LYS A O 1
ATOM 702 N N . LEU A 1 93 ? -11.230 -7.112 13.723 1.00 93.94 93 LEU A N 1
ATOM 703 C CA . LEU A 1 93 ? -11.750 -7.360 15.068 1.00 93.94 93 LEU A CA 1
ATOM 704 C C . LEU A 1 93 ? -10.628 -7.375 16.118 1.00 93.94 93 LEU A C 1
ATOM 706 O O . LEU A 1 93 ? -10.785 -6.768 17.178 1.00 93.94 93 LEU A O 1
ATOM 710 N N . LEU A 1 94 ? -9.487 -8.004 15.819 1.00 93.19 94 LEU A N 1
ATOM 711 C CA . LEU A 1 94 ? -8.307 -8.010 16.688 1.00 93.19 94 LEU A CA 1
ATOM 712 C C . LEU A 1 94 ? -7.774 -6.589 16.900 1.00 93.19 94 LEU A C 1
ATOM 714 O O . LEU A 1 94 ? -7.655 -6.166 18.046 1.00 93.19 94 LEU A O 1
ATOM 718 N N . CYS A 1 95 ? -7.558 -5.818 15.832 1.00 92.25 95 CYS A N 1
ATOM 719 C CA . CYS A 1 95 ? -7.148 -4.413 15.916 1.00 92.25 95 CYS A CA 1
ATOM 720 C C . CYS A 1 95 ? -8.099 -3.586 16.792 1.00 92.25 95 CYS A C 1
ATOM 722 O O . CYS A 1 95 ? -7.659 -2.946 17.744 1.00 92.25 95 CYS A O 1
ATOM 724 N N . GLN A 1 96 ? -9.411 -3.661 16.544 1.00 92.75 96 GLN A N 1
ATOM 725 C CA . GLN A 1 96 ? -10.413 -2.973 17.369 1.00 92.75 96 GLN A CA 1
ATOM 726 C C . GLN A 1 96 ? -10.381 -3.405 18.840 1.00 92.75 96 GLN A C 1
ATOM 728 O O . GLN A 1 96 ? -10.642 -2.589 19.722 1.00 92.75 96 GLN A O 1
ATOM 733 N N . THR A 1 97 ? -10.082 -4.673 19.117 1.00 93.12 97 THR A N 1
ATOM 734 C CA . THR A 1 97 ? -10.017 -5.208 20.483 1.00 93.12 97 THR A CA 1
ATOM 735 C C . THR A 1 97 ? -8.762 -4.709 21.197 1.00 93.12 97 THR A C 1
ATOM 737 O O . THR A 1 97 ? -8.855 -4.222 22.317 1.00 93.12 97 THR A O 1
ATOM 740 N N . PHE A 1 98 ? -7.605 -4.731 20.534 1.00 92.00 98 PHE A N 1
ATOM 741 C CA . PHE A 1 98 ? -6.348 -4.207 21.077 1.00 92.00 98 PHE A CA 1
ATOM 742 C C . PHE A 1 98 ? -6.388 -2.689 21.304 1.00 92.00 98 PHE A C 1
ATOM 744 O O . PHE A 1 98 ? -5.898 -2.237 22.337 1.00 92.00 98 PHE A O 1
ATOM 751 N N . ILE A 1 99 ? -7.026 -1.916 20.414 1.00 91.00 99 ILE A N 1
ATOM 752 C CA . ILE A 1 99 ? -7.254 -0.473 20.616 1.00 91.00 99 ILE A CA 1
ATOM 753 C C . ILE A 1 99 ? -8.143 -0.237 21.847 1.00 91.00 99 ILE A C 1
ATOM 755 O O . ILE A 1 99 ? -7.787 0.543 22.725 1.00 91.00 99 ILE A O 1
ATOM 759 N N . LYS A 1 100 ? -9.259 -0.970 21.987 1.00 90.81 100 LYS A N 1
ATOM 760 C CA . LYS A 1 100 ? -10.137 -0.883 23.176 1.00 90.81 100 LYS A CA 1
ATOM 761 C C . LYS A 1 100 ? -9.444 -1.274 24.486 1.00 90.81 100 LYS A C 1
ATOM 763 O O . LYS A 1 100 ? -9.844 -0.789 25.538 1.00 90.81 100 LYS A O 1
ATOM 768 N N . MET A 1 101 ? -8.439 -2.147 24.429 1.00 89.12 101 MET A N 1
ATOM 769 C CA . MET A 1 101 ? -7.612 -2.536 25.579 1.00 89.12 101 MET A CA 1
ATOM 770 C C . MET A 1 101 ? -6.423 -1.587 25.823 1.00 89.12 101 MET A C 1
ATOM 772 O O . MET A 1 101 ? -5.639 -1.841 26.732 1.00 89.12 101 MET A O 1
ATOM 776 N N . GLY A 1 102 ? -6.250 -0.528 25.021 1.00 83.31 102 GLY A N 1
ATOM 777 C CA . GLY A 1 102 ? -5.121 0.404 25.133 1.00 83.31 102 GLY A CA 1
ATOM 778 C C . GLY A 1 102 ? -3.760 -0.182 24.727 1.00 83.31 102 GLY A C 1
ATOM 779 O O . GLY A 1 102 ? -2.728 0.397 25.050 1.00 83.31 102 GLY A O 1
ATOM 780 N N . LEU A 1 103 ? -3.736 -1.327 24.032 1.00 85.88 103 LEU A N 1
ATOM 781 C CA . LEU A 1 103 ? -2.504 -2.015 23.611 1.00 85.88 103 LEU A CA 1
ATOM 782 C C . LEU A 1 103 ? -1.983 -1.563 22.239 1.00 85.88 103 LEU A C 1
ATOM 784 O O . LEU A 1 103 ? -0.840 -1.850 21.886 1.00 85.88 103 LEU A O 1
ATOM 788 N N . LEU A 1 104 ? -2.827 -0.902 21.446 1.00 88.88 104 LEU A N 1
ATOM 789 C CA . LEU A 1 104 ? -2.487 -0.343 20.141 1.00 88.88 104 LEU A CA 1
ATOM 790 C C . LEU A 1 104 ? -3.108 1.040 20.002 1.00 88.88 104 LEU A C 1
ATOM 792 O O . LEU A 1 104 ? -4.277 1.219 20.335 1.00 88.88 104 LEU A O 1
ATOM 796 N N . SER A 1 105 ? -2.355 1.984 19.445 1.00 87.12 105 SER A N 1
ATOM 797 C CA . SER A 1 105 ? -2.910 3.275 19.056 1.00 87.12 105 SER A CA 1
ATOM 798 C C . SER A 1 105 ? -3.655 3.175 17.722 1.00 87.12 105 SER A C 1
ATOM 800 O O . SER A 1 105 ? -3.225 2.453 16.812 1.00 87.12 105 SER A O 1
ATOM 802 N N . SER A 1 106 ? -4.764 3.905 17.588 1.00 83.81 106 SER A N 1
ATOM 803 C CA . SER A 1 106 ? -5.687 3.806 16.448 1.00 83.81 106 SER A CA 1
ATOM 804 C C . SER A 1 106 ? -5.003 4.030 15.087 1.00 83.81 106 SER A C 1
ATOM 806 O O . SER A 1 106 ? -5.286 3.313 14.123 1.00 83.81 106 SER A O 1
ATOM 808 N N . PHE A 1 107 ? -4.018 4.938 15.014 1.00 84.75 107 PHE A N 1
ATOM 809 C CA . PHE A 1 107 ? -3.299 5.240 13.765 1.00 84.75 107 PHE A CA 1
ATOM 810 C C . PHE A 1 107 ? -2.488 4.048 13.221 1.00 84.75 107 PHE A C 1
ATOM 812 O O . PHE A 1 107 ? -2.332 3.904 12.012 1.00 84.75 107 PHE A O 1
ATOM 819 N N . THR A 1 108 ? -2.002 3.146 14.080 1.00 84.06 108 THR A N 1
ATOM 820 C CA . THR A 1 108 ? -1.128 2.024 13.666 1.00 84.06 108 THR A CA 1
ATOM 821 C C . THR A 1 108 ? -1.853 0.970 12.826 1.00 84.06 108 THR A C 1
ATOM 823 O O . THR A 1 108 ? -1.244 0.255 12.021 1.00 84.06 108 THR A O 1
ATOM 826 N N . CYS A 1 109 ? -3.174 0.896 12.992 1.00 84.50 109 CYS A N 1
ATOM 827 C CA . CYS A 1 109 ? -4.063 0.008 12.251 1.00 84.50 109 CYS A CA 1
ATOM 828 C C . CYS A 1 109 ? -4.572 0.633 10.942 1.00 84.50 109 CYS A C 1
ATOM 830 O O . CYS A 1 109 ? -5.176 -0.073 10.135 1.00 84.50 109 CYS A O 1
ATOM 832 N N . SER A 1 110 ? -4.324 1.927 10.724 1.00 86.81 110 SER A N 1
ATOM 833 C CA . SER A 1 110 ? -4.843 2.686 9.587 1.00 86.81 110 SER A CA 1
ATOM 834 C C . SER A 1 110 ? -4.139 2.331 8.269 1.00 86.81 110 SER A C 1
ATOM 836 O O . SER A 1 110 ? -3.070 1.707 8.257 1.00 86.81 110 SER A O 1
ATOM 838 N N . ASP A 1 111 ? -4.767 2.625 7.133 1.00 82.69 111 ASP A N 1
ATOM 839 C CA . ASP A 1 111 ? -4.341 2.113 5.824 1.00 82.69 111 ASP A CA 1
ATOM 840 C C . ASP A 1 111 ? -3.076 2.790 5.267 1.00 82.69 111 ASP A C 1
ATOM 842 O O . ASP A 1 111 ? -2.445 2.238 4.360 1.00 82.69 111 ASP A O 1
ATOM 846 N N . GLU A 1 112 ? -2.609 3.896 5.855 1.00 83.56 112 GLU A N 1
ATOM 847 C CA . GLU A 1 112 ? -1.387 4.590 5.426 1.00 83.56 112 GLU A CA 1
ATOM 848 C C . GLU A 1 112 ? -0.139 3.721 5.614 1.00 83.56 112 GLU A C 1
ATOM 850 O O . GLU A 1 112 ? 0.779 3.727 4.792 1.00 83.56 112 GLU A O 1
ATOM 855 N N . PHE A 1 113 ? -0.137 2.887 6.655 1.00 85.75 113 PHE A N 1
ATOM 856 C CA . PHE A 1 113 ? 0.953 1.955 6.942 1.00 85.75 113 PHE A CA 1
ATOM 857 C C . PHE A 1 113 ? 0.779 0.582 6.271 1.00 85.75 113 PHE A C 1
ATOM 859 O O . PHE A 1 113 ? 1.606 -0.307 6.481 1.00 85.75 113 PHE A O 1
ATOM 866 N N . SER A 1 114 ? -0.259 0.379 5.447 1.00 83.31 114 SER A N 1
ATOM 867 C CA . SER A 1 114 ? -0.562 -0.916 4.809 1.00 83.31 114 SER A CA 1
ATOM 868 C C . SER A 1 114 ? 0.601 -1.471 3.974 1.00 83.31 114 SER A C 1
ATOM 870 O O . SER A 1 114 ? 0.917 -2.658 4.069 1.00 83.31 114 SER A O 1
ATOM 872 N N . SER A 1 115 ? 1.309 -0.618 3.225 1.00 80.88 115 SER A N 1
ATOM 873 C CA . SER A 1 115 ? 2.520 -0.990 2.475 1.00 80.88 115 SER A CA 1
ATOM 874 C C . SER A 1 115 ? 3.635 -1.535 3.374 1.00 80.88 115 SER A C 1
ATOM 876 O O . SER A 1 115 ? 4.303 -2.504 3.005 1.00 80.88 115 SE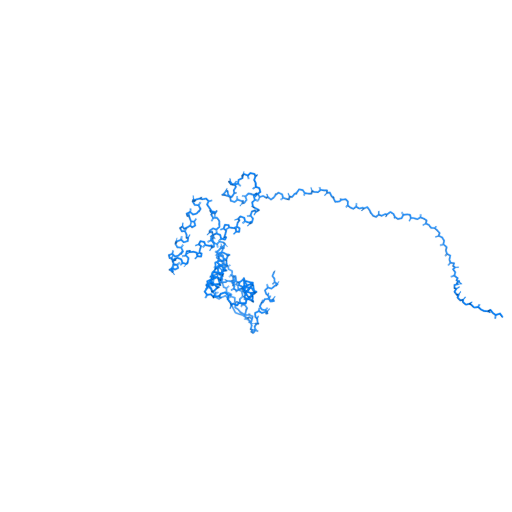R A O 1
ATOM 878 N N . LEU A 1 116 ? 3.819 -0.939 4.556 1.00 83.56 116 LEU A N 1
ATOM 879 C CA . LEU A 1 116 ? 4.856 -1.318 5.516 1.00 83.56 116 LEU A CA 1
ATOM 880 C C . LEU A 1 116 ? 4.456 -2.577 6.303 1.00 83.56 116 LEU A C 1
ATOM 882 O O . LEU A 1 116 ? 5.267 -3.493 6.432 1.00 83.56 116 LEU A O 1
ATOM 886 N N . ARG A 1 117 ? 3.181 -2.708 6.700 1.00 87.56 117 ARG A N 1
ATOM 887 C CA . ARG A 1 117 ? 2.644 -3.964 7.259 1.00 87.56 117 ARG A CA 1
ATOM 888 C C . ARG A 1 117 ? 2.787 -5.130 6.290 1.00 87.56 117 ARG A C 1
ATOM 890 O O . ARG A 1 117 ? 3.244 -6.202 6.678 1.00 87.56 117 ARG A O 1
ATOM 897 N N . LEU A 1 118 ? 2.478 -4.913 5.012 1.00 83.25 118 LEU A N 1
ATOM 898 C CA . LEU A 1 118 ? 2.659 -5.908 3.958 1.00 83.25 118 LEU A CA 1
ATOM 899 C C . LEU A 1 118 ? 4.135 -6.282 3.764 1.00 83.25 118 LEU A C 1
ATOM 901 O O . LEU A 1 118 ? 4.431 -7.446 3.492 1.00 83.25 118 LEU A O 1
ATOM 905 N N . HIS A 1 119 ? 5.063 -5.335 3.917 1.00 84.19 119 HIS A N 1
ATOM 906 C CA . HIS A 1 119 ? 6.494 -5.630 3.895 1.00 84.19 119 HIS A CA 1
ATOM 907 C C . HIS A 1 119 ? 6.896 -6.530 5.079 1.00 84.19 119 HIS A C 1
ATOM 909 O O . HIS A 1 119 ? 7.404 -7.635 4.861 1.00 84.19 119 HIS A O 1
ATOM 915 N N . HIS A 1 120 ? 6.571 -6.125 6.313 1.00 86.38 120 HIS A N 1
ATOM 916 C CA . HIS A 1 120 ? 6.815 -6.918 7.522 1.00 86.38 120 HIS A CA 1
ATOM 917 C C . HIS A 1 120 ? 6.190 -8.318 7.432 1.00 86.38 120 HIS A C 1
ATOM 919 O O . HIS A 1 120 ? 6.865 -9.309 7.692 1.00 86.38 120 HIS A O 1
ATOM 925 N N . ASN A 1 121 ? 4.929 -8.433 7.008 1.00 86.06 121 ASN A N 1
ATOM 926 C CA . ASN A 1 121 ? 4.213 -9.706 6.879 1.00 86.06 121 ASN A CA 1
ATOM 927 C C . ASN A 1 121 ? 4.943 -10.681 5.939 1.00 86.06 121 ASN A C 1
ATOM 929 O O . ASN A 1 121 ? 5.100 -11.865 6.255 1.00 86.06 121 ASN A O 1
ATOM 933 N N . ARG A 1 122 ? 5.471 -10.190 4.808 1.00 83.38 122 ARG A N 1
ATOM 934 C CA . ARG A 1 122 ? 6.275 -11.018 3.899 1.00 83.38 122 ARG A CA 1
ATOM 935 C C . ARG A 1 122 ? 7.614 -11.422 4.525 1.00 83.38 122 ARG A C 1
ATOM 937 O O . ARG A 1 122 ? 7.986 -12.589 4.398 1.00 83.38 122 ARG A O 1
ATOM 944 N N . ALA A 1 123 ? 8.302 -10.511 5.217 1.00 84.44 123 ALA A N 1
ATOM 945 C CA . ALA A 1 123 ? 9.540 -10.817 5.938 1.00 84.44 123 ALA A CA 1
ATOM 946 C C . ALA A 1 123 ? 9.310 -11.896 7.016 1.00 84.44 123 ALA A C 1
ATOM 948 O O . ALA A 1 123 ? 9.982 -12.927 7.005 1.00 84.44 123 ALA A O 1
ATOM 949 N N . ILE A 1 124 ? 8.273 -11.738 7.848 1.00 87.06 124 ILE A N 1
ATOM 950 C CA . ILE A 1 124 ? 7.818 -12.716 8.851 1.00 87.06 124 ILE A CA 1
ATOM 951 C C . ILE A 1 124 ? 7.508 -14.066 8.188 1.00 87.06 124 ILE A C 1
ATOM 953 O O . ILE A 1 124 ? 8.014 -15.098 8.624 1.00 87.06 124 ILE A O 1
ATOM 957 N N . THR A 1 125 ? 6.753 -14.080 7.085 1.00 85.56 125 THR A N 1
ATOM 958 C CA . THR A 1 125 ? 6.439 -15.308 6.328 1.00 85.56 125 THR A CA 1
ATOM 959 C C . THR A 1 125 ? 7.708 -16.023 5.848 1.00 85.56 125 THR A C 1
ATOM 961 O O . THR A 1 125 ? 7.803 -17.252 5.906 1.00 85.56 125 THR A O 1
ATOM 964 N N . HIS A 1 126 ? 8.702 -15.270 5.373 1.00 83.50 126 HIS A N 1
ATOM 965 C CA . HIS A 1 126 ? 9.983 -15.811 4.920 1.00 83.50 126 HIS A CA 1
ATOM 966 C C . HIS A 1 126 ? 10.853 -16.324 6.070 1.00 83.50 126 HIS A C 1
ATOM 968 O O . HIS A 1 126 ? 11.429 -17.410 5.946 1.00 83.50 126 HIS A O 1
ATOM 974 N N . LEU A 1 127 ? 10.901 -15.603 7.191 1.00 86.62 127 LEU A N 1
ATOM 975 C CA . LEU A 1 127 ? 11.583 -16.023 8.411 1.00 86.62 127 LEU A CA 1
ATOM 976 C C . LEU A 1 127 ? 10.965 -17.313 8.964 1.00 86.62 127 LEU A C 1
ATOM 978 O O . LEU A 1 127 ? 11.684 -18.284 9.181 1.00 86.62 127 LEU A O 1
ATOM 982 N N . MET A 1 128 ? 9.637 -17.368 9.090 1.00 86.31 128 MET A N 1
ATOM 983 C CA . MET A 1 128 ? 8.897 -18.539 9.570 1.00 86.31 128 MET A CA 1
ATOM 984 C C . MET A 1 128 ? 9.078 -19.762 8.669 1.00 86.31 128 MET A C 1
ATOM 986 O O . MET A 1 128 ? 9.235 -20.873 9.176 1.00 86.31 128 MET A O 1
ATOM 990 N N . ARG A 1 129 ? 9.096 -19.585 7.340 1.00 85.75 129 ARG A N 1
ATOM 991 C CA . ARG A 1 129 ? 9.412 -20.674 6.401 1.00 85.75 129 ARG A CA 1
ATOM 992 C C . ARG A 1 129 ? 10.837 -21.188 6.622 1.00 85.75 129 ARG A C 1
ATOM 994 O O . ARG A 1 129 ? 11.022 -22.378 6.847 1.00 85.75 129 ARG A O 1
ATOM 1001 N N . SER A 1 130 ? 11.812 -20.279 6.651 1.00 82.81 130 SER A N 1
ATOM 1002 C CA . SER A 1 130 ? 13.227 -20.614 6.856 1.00 82.81 130 SER A CA 1
ATOM 1003 C C . SER A 1 130 ? 13.468 -21.292 8.211 1.00 82.81 130 SER A C 1
ATOM 1005 O O . SER A 1 130 ? 14.262 -22.218 8.307 1.00 82.81 130 SER A O 1
ATOM 1007 N N . ALA A 1 131 ? 12.778 -20.863 9.270 1.00 85.62 131 ALA A N 1
ATOM 1008 C CA . ALA A 1 131 ? 12.863 -21.471 10.596 1.00 85.62 131 ALA A CA 1
ATOM 1009 C C . ALA A 1 131 ? 12.258 -22.885 10.622 1.00 85.62 131 ALA A C 1
ATOM 1011 O O . ALA A 1 131 ? 12.873 -23.799 11.167 1.00 85.62 131 ALA A O 1
ATOM 1012 N N . LYS A 1 132 ? 11.100 -23.096 9.979 1.00 83.94 132 LYS A N 1
ATOM 1013 C CA . LYS A 1 132 ? 10.488 -24.431 9.826 1.00 83.94 132 LYS A CA 1
ATOM 1014 C C . LYS A 1 132 ? 11.376 -25.392 9.029 1.00 83.94 132 LYS A C 1
ATOM 1016 O O . LYS A 1 132 ? 11.419 -26.572 9.358 1.00 83.94 132 LYS A O 1
ATOM 1021 N N . GLU A 1 133 ? 12.084 -24.895 8.015 1.00 84.88 133 GLU A N 1
ATOM 1022 C CA . GLU A 1 133 ? 13.068 -25.673 7.250 1.00 84.88 133 GLU A CA 1
ATOM 1023 C C . GLU A 1 133 ? 14.253 -26.101 8.133 1.00 84.88 133 GLU A C 1
ATOM 1025 O O . GLU A 1 133 ? 14.567 -27.288 8.156 1.00 84.88 133 GLU A O 1
ATOM 1030 N N . ARG A 1 134 ? 14.830 -25.194 8.943 1.00 81.44 134 ARG A N 1
ATOM 1031 C CA . ARG A 1 134 ? 15.896 -25.527 9.918 1.00 81.44 134 ARG A CA 1
ATOM 1032 C C . ARG A 1 134 ? 15.460 -26.588 10.929 1.00 81.44 134 ARG A C 1
ATOM 1034 O O . ARG A 1 134 ? 16.189 -27.535 11.163 1.00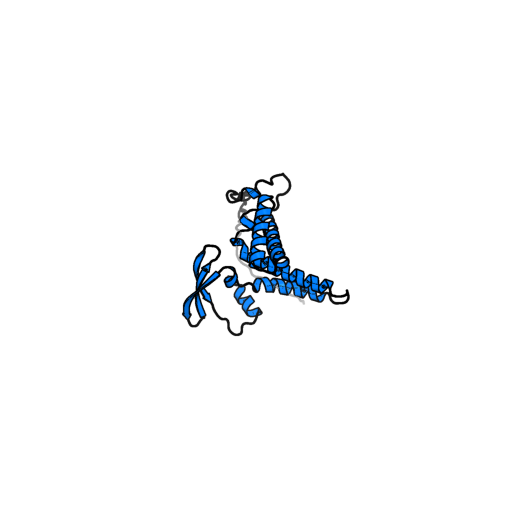 81.44 134 ARG A O 1
ATOM 1041 N N . VAL A 1 135 ? 14.271 -26.443 11.524 1.00 84.50 135 VAL A N 1
ATOM 1042 C CA . VAL A 1 135 ? 13.750 -27.384 12.541 1.00 84.50 135 VAL A CA 1
ATOM 1043 C C . VAL A 1 135 ? 13.465 -28.772 11.949 1.00 84.50 135 VAL A C 1
ATOM 1045 O O . VAL A 1 135 ? 13.422 -29.758 12.678 1.00 84.50 135 VAL A O 1
ATOM 1048 N N . ARG A 1 136 ? 13.286 -28.869 10.625 1.00 78.75 136 ARG A N 1
ATOM 1049 C CA . ARG A 1 136 ? 13.153 -30.142 9.902 1.00 78.75 136 ARG A CA 1
ATOM 1050 C C . ARG A 1 136 ? 14.477 -30.726 9.404 1.00 78.75 136 ARG A C 1
ATOM 1052 O O . ARG A 1 136 ? 14.448 -31.810 8.825 1.00 78.75 136 ARG A O 1
ATOM 1059 N N . GLN A 1 137 ? 15.600 -30.041 9.599 1.00 69.50 137 GLN A N 1
ATOM 1060 C CA . GLN A 1 137 ? 16.927 -30.546 9.262 1.00 69.50 137 GLN A CA 1
ATOM 1061 C C . GLN A 1 137 ? 17.627 -31.035 10.534 1.00 69.50 137 GLN A C 1
ATOM 1063 O O . GLN A 1 137 ? 17.759 -30.301 11.511 1.00 69.50 137 GLN A O 1
ATOM 1068 N N . ASP A 1 138 ? 18.064 -32.295 10.505 1.00 58.19 138 ASP A N 1
ATOM 1069 C CA . ASP A 1 138 ? 18.938 -32.891 11.520 1.00 58.19 138 ASP A CA 1
ATOM 1070 C C . ASP A 1 138 ? 20.240 -32.059 11.657 1.00 58.19 138 ASP A C 1
ATOM 1072 O O . ASP A 1 138 ? 20.662 -31.468 10.657 1.00 58.19 138 ASP A O 1
ATOM 1076 N N . PRO A 1 139 ? 20.917 -31.986 12.827 1.00 60.25 139 PRO A N 1
ATOM 1077 C CA . PRO A 1 139 ? 21.947 -30.971 13.122 1.00 60.25 139 PRO A CA 1
ATOM 1078 C C . PRO A 1 139 ? 23.268 -31.000 12.323 1.00 60.25 139 PRO A C 1
ATOM 1080 O O . PRO A 1 139 ? 24.257 -30.423 12.773 1.00 60.25 139 PRO A O 1
ATOM 1083 N N . CYS A 1 140 ? 23.330 -31.648 11.159 1.00 60.53 140 CYS A N 1
ATOM 1084 C CA . CYS A 1 140 ? 24.546 -31.801 10.365 1.00 60.53 140 CYS A CA 1
ATOM 1085 C C . CYS A 1 140 ? 24.401 -31.273 8.924 1.00 60.53 140 CYS A C 1
ATOM 1087 O O . CYS A 1 140 ? 24.368 -32.064 7.986 1.00 60.53 140 CYS A O 1
ATOM 1089 N N . GLN A 1 141 ? 24.366 -29.941 8.738 1.00 52.44 141 GLN A N 1
ATOM 1090 C CA . GLN A 1 141 ? 25.359 -29.234 7.900 1.00 52.44 141 GLN A CA 1
ATOM 1091 C C . GLN A 1 141 ? 25.213 -27.696 7.850 1.00 52.44 141 GLN A C 1
ATOM 1093 O O . GLN A 1 141 ? 24.125 -27.147 7.738 1.00 52.44 141 GLN A O 1
ATOM 1098 N N . ASP A 1 142 ? 26.383 -27.051 7.783 1.00 51.38 142 ASP A N 1
ATOM 1099 C CA . ASP A 1 142 ? 26.701 -25.807 7.062 1.00 51.38 142 ASP A CA 1
ATOM 1100 C C . ASP A 1 142 ? 26.138 -24.437 7.538 1.00 51.38 142 ASP A C 1
ATOM 1102 O O . ASP A 1 142 ? 24.990 -24.054 7.316 1.00 51.38 142 ASP A O 1
ATOM 1106 N N . ASN A 1 143 ? 27.046 -23.599 8.061 1.00 55.28 143 ASN A N 1
ATOM 1107 C CA . ASN A 1 143 ? 26.808 -22.194 8.428 1.00 55.28 143 ASN A CA 1
ATOM 1108 C C . ASN A 1 143 ? 26.602 -21.241 7.220 1.00 55.28 143 ASN A C 1
ATOM 1110 O O . ASN A 1 143 ? 26.181 -20.096 7.405 1.00 55.28 143 ASN A O 1
ATOM 1114 N N . SER A 1 144 ? 26.839 -21.701 5.986 1.00 55.38 144 SER A N 1
ATOM 1115 C CA . SER A 1 144 ? 26.628 -20.978 4.714 1.00 55.38 144 SER A CA 1
ATOM 1116 C C . SER A 1 144 ? 25.249 -20.316 4.571 1.00 55.38 144 SER A C 1
ATOM 1118 O O . SER A 1 144 ? 25.105 -19.239 3.979 1.00 55.38 144 SER A O 1
ATOM 1120 N N . TYR A 1 145 ? 24.196 -20.932 5.117 1.00 53.59 145 TYR A N 1
ATOM 1121 C CA . TYR A 1 145 ? 22.824 -20.503 4.835 1.00 53.59 145 TYR A CA 1
ATOM 1122 C C . TYR A 1 145 ? 22.431 -19.167 5.502 1.00 53.59 145 TYR A C 1
ATOM 1124 O O . TYR A 1 145 ? 21.552 -18.468 4.990 1.00 53.59 145 TYR A O 1
ATOM 1132 N N . MET A 1 146 ? 23.089 -18.762 6.598 1.00 51.94 146 MET A N 1
ATOM 1133 C CA . MET A 1 146 ? 22.782 -17.496 7.286 1.00 51.94 146 MET A CA 1
ATOM 1134 C C . MET A 1 146 ? 23.082 -16.278 6.403 1.00 51.94 146 MET A C 1
ATOM 1136 O O . MET A 1 146 ? 22.335 -15.298 6.409 1.00 51.94 146 MET A O 1
ATOM 1140 N N . GLN A 1 147 ? 24.121 -16.366 5.570 1.00 52.59 147 GLN A N 1
ATOM 1141 C CA . GLN A 1 147 ? 24.508 -15.297 4.651 1.00 52.59 147 GLN A CA 1
ATOM 1142 C C . GLN A 1 147 ? 23.514 -15.171 3.480 1.00 52.59 147 GLN A C 1
ATOM 1144 O O . GLN A 1 147 ? 23.156 -14.058 3.094 1.00 52.59 147 GLN A O 1
ATOM 1149 N N . LYS A 1 148 ? 22.950 -16.296 3.003 1.00 51.31 148 LYS A N 1
ATOM 1150 C CA . LYS A 1 148 ? 21.855 -16.315 2.009 1.00 51.31 148 LYS A CA 1
ATOM 1151 C C . LYS A 1 148 ? 20.577 -15.623 2.494 1.00 51.31 148 LYS A C 1
ATOM 1153 O O . LYS A 1 148 ? 19.844 -15.099 1.657 1.00 51.31 148 LYS A O 1
ATOM 1158 N N . ILE A 1 149 ? 20.296 -15.616 3.800 1.00 53.78 149 ILE A N 1
ATOM 1159 C CA . ILE A 1 149 ? 19.083 -14.988 4.352 1.00 53.78 149 ILE A CA 1
ATOM 1160 C C . ILE A 1 149 ? 19.187 -13.461 4.285 1.00 53.78 149 ILE A C 1
ATOM 1162 O O . ILE A 1 149 ? 18.343 -12.852 3.630 1.00 53.78 149 ILE A O 1
ATOM 1166 N N . ARG A 1 150 ? 20.27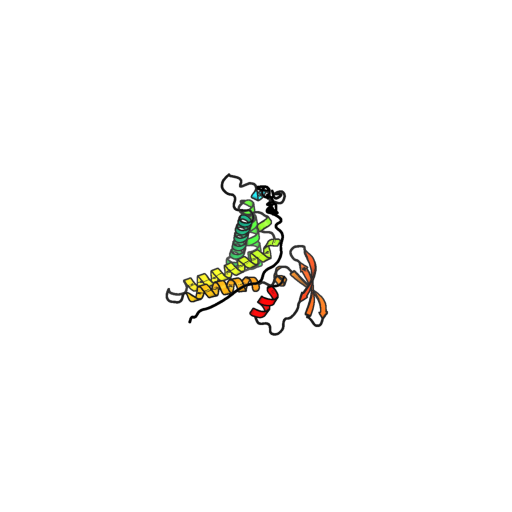8 -12.855 4.780 1.00 52.12 150 ARG A N 1
ATOM 1167 C CA . ARG A 1 150 ? 20.522 -11.402 4.632 1.00 52.12 150 ARG A CA 1
ATOM 1168 C C . ARG A 1 150 ? 20.515 -10.946 3.171 1.00 52.12 150 ARG A C 1
ATOM 1170 O O . ARG A 1 150 ? 19.873 -9.956 2.828 1.00 52.12 150 ARG A O 1
ATOM 1177 N N . SER A 1 151 ? 21.176 -11.690 2.277 1.00 53.09 151 SER A N 1
ATOM 1178 C CA . SER A 1 151 ? 21.163 -11.383 0.836 1.00 53.09 151 SER A CA 1
ATOM 1179 C C . SER A 1 151 ? 19.770 -11.486 0.200 1.00 53.09 151 SER A C 1
ATOM 1181 O O . SER A 1 151 ? 19.543 -10.920 -0.873 1.00 53.09 151 SER A O 1
ATOM 1183 N N . ARG A 1 152 ? 18.839 -12.216 0.829 1.00 49.97 152 ARG A N 1
ATOM 1184 C CA . ARG A 1 152 ? 17.454 -12.357 0.376 1.00 49.97 152 ARG A CA 1
ATOM 1185 C C . ARG A 1 152 ? 16.505 -11.345 1.020 1.00 49.97 152 ARG A C 1
ATOM 1187 O O . ARG A 1 152 ? 15.556 -10.977 0.344 1.00 49.97 152 ARG A O 1
ATOM 1194 N N . GLU A 1 153 ? 16.777 -10.861 2.230 1.00 51.19 153 GLU A N 1
ATOM 1195 C CA . GLU A 1 153 ? 16.030 -9.773 2.891 1.00 51.19 153 GLU A CA 1
ATOM 1196 C C . GLU A 1 153 ? 16.227 -8.428 2.179 1.00 51.19 153 GLU A C 1
ATOM 1198 O O . GLU A 1 153 ? 15.248 -7.821 1.756 1.00 51.19 153 GLU A O 1
ATOM 1203 N N . ILE A 1 154 ? 17.475 -8.036 1.889 1.00 52.91 154 ILE A N 1
ATOM 1204 C CA . ILE A 1 154 ? 17.780 -6.815 1.108 1.00 52.91 154 ILE A CA 1
ATOM 1205 C C . ILE A 1 154 ? 17.207 -6.922 -0.321 1.00 52.91 154 ILE A C 1
ATOM 1207 O O . ILE A 1 154 ? 16.775 -5.951 -0.940 1.00 52.91 154 ILE A O 1
ATOM 1211 N N . ALA A 1 155 ? 17.148 -8.141 -0.865 1.00 51.44 155 ALA A N 1
ATOM 1212 C CA . ALA A 1 155 ? 16.459 -8.399 -2.125 1.00 51.44 155 ALA A CA 1
ATOM 1213 C C . ALA A 1 155 ? 14.928 -8.309 -2.022 1.00 51.44 155 ALA A C 1
ATOM 1215 O O . ALA A 1 155 ? 14.280 -8.184 -3.058 1.00 51.44 155 ALA A O 1
ATOM 1216 N N . PHE A 1 156 ? 14.366 -8.417 -0.818 1.00 46.84 156 PHE A N 1
ATOM 1217 C CA . PHE A 1 156 ? 12.933 -8.448 -0.559 1.00 46.84 156 PHE A CA 1
ATOM 1218 C C . PHE A 1 156 ? 12.332 -7.045 -0.480 1.00 46.84 156 PHE A C 1
ATOM 1220 O O . PHE A 1 156 ? 11.277 -6.809 -1.070 1.00 46.84 156 PHE A O 1
ATOM 1227 N N . GLU A 1 157 ? 13.040 -6.104 0.152 1.00 51.50 157 GLU A N 1
ATOM 1228 C CA . GLU A 1 157 ? 12.751 -4.661 0.075 1.00 51.50 157 GLU A CA 1
ATOM 1229 C C . GLU A 1 157 ? 12.709 -4.199 -1.388 1.00 51.50 157 GLU A C 1
ATOM 1231 O O . GLU A 1 157 ? 11.735 -3.597 -1.836 1.00 51.50 157 GLU A O 1
ATOM 1236 N N . ALA A 1 158 ? 13.695 -4.616 -2.188 1.00 50.66 158 ALA A N 1
ATOM 1237 C CA . ALA A 1 158 ? 13.743 -4.336 -3.623 1.00 50.66 158 ALA A CA 1
ATOM 1238 C C . ALA A 1 158 ? 12.673 -5.068 -4.470 1.00 50.66 158 ALA A C 1
ATOM 1240 O O . ALA A 1 158 ? 12.516 -4.760 -5.653 1.00 50.66 158 ALA A O 1
ATOM 1241 N N . GLN A 1 159 ? 11.952 -6.053 -3.918 1.00 51.62 159 GLN A N 1
ATOM 1242 C CA . GLN A 1 159 ? 10.978 -6.878 -4.654 1.00 51.62 159 GLN A CA 1
ATOM 1243 C C . GLN A 1 159 ? 9.514 -6.470 -4.446 1.00 51.62 159 GLN A C 1
ATOM 1245 O O . GLN A 1 159 ? 8.637 -6.988 -5.144 1.00 51.62 159 GLN A O 1
ATOM 1250 N N . THR A 1 160 ? 9.215 -5.519 -3.556 1.00 59.03 160 THR A N 1
ATOM 1251 C CA . THR A 1 160 ? 7.872 -4.933 -3.453 1.00 59.03 160 THR A CA 1
ATOM 1252 C C . THR A 1 160 ? 7.805 -3.636 -4.252 1.00 59.03 160 THR A C 1
ATOM 1254 O O . THR A 1 160 ? 8.194 -2.576 -3.773 1.00 59.03 160 THR A O 1
ATOM 1257 N N . SER A 1 161 ? 7.316 -3.703 -5.494 1.00 74.06 161 SER A N 1
ATOM 1258 C CA . SER A 1 161 ? 7.128 -2.497 -6.307 1.00 74.06 161 SER A CA 1
ATOM 1259 C C . SER A 1 161 ? 6.116 -1.563 -5.635 1.00 74.06 161 SER A C 1
ATOM 1261 O O . SER A 1 161 ? 4.929 -1.897 -5.591 1.00 74.06 161 SER A O 1
ATOM 1263 N N . ARG A 1 162 ? 6.576 -0.392 -5.160 1.00 81.31 162 ARG A N 1
ATOM 1264 C CA . ARG A 1 162 ? 5.729 0.683 -4.596 1.00 81.31 162 ARG A CA 1
ATOM 1265 C C . ARG A 1 162 ? 4.485 0.931 -5.442 1.00 81.31 162 ARG A C 1
ATOM 1267 O O . ARG A 1 162 ? 3.382 0.978 -4.918 1.00 81.31 162 ARG A O 1
ATOM 1274 N N . TYR A 1 163 ? 4.654 0.925 -6.766 1.00 87.50 163 TYR A N 1
ATOM 1275 C CA . TYR A 1 163 ? 3.571 1.026 -7.741 1.00 87.50 163 TYR A CA 1
ATOM 1276 C C . TYR A 1 163 ? 2.376 0.094 -7.457 1.00 87.50 163 TYR A C 1
ATOM 1278 O O . TYR A 1 163 ? 1.237 0.537 -7.497 1.00 87.50 163 TYR A O 1
ATOM 1286 N N . LEU A 1 164 ? 2.614 -1.190 -7.167 1.00 84.25 164 LEU A N 1
ATOM 1287 C CA . LEU A 1 164 ? 1.539 -2.164 -6.926 1.00 84.25 164 LEU A CA 1
ATOM 1288 C C . LEU A 1 164 ? 0.932 -2.031 -5.522 1.00 84.25 164 LEU A C 1
ATOM 1290 O O . LEU A 1 164 ? -0.263 -2.276 -5.334 1.00 84.25 164 LEU A O 1
ATOM 1294 N N . ASN A 1 165 ? 1.752 -1.658 -4.537 1.00 82.62 165 ASN A N 1
ATOM 1295 C CA . ASN A 1 165 ? 1.313 -1.503 -3.153 1.00 82.62 165 ASN A CA 1
ATOM 1296 C C . ASN A 1 165 ? 0.489 -0.220 -2.968 1.00 82.62 165 ASN A C 1
ATOM 1298 O O . ASN A 1 165 ? -0.619 -0.299 -2.451 1.00 82.62 165 ASN A O 1
ATOM 1302 N N . GLU A 1 166 ? 0.975 0.921 -3.454 1.00 87.44 166 GLU A N 1
ATOM 1303 C CA . GLU A 1 166 ? 0.415 2.259 -3.204 1.00 87.44 166 GLU A CA 1
ATOM 1304 C C . GLU A 1 166 ? -0.625 2.691 -4.247 1.00 87.44 166 GLU A C 1
ATOM 1306 O O . GLU A 1 166 ? -1.510 3.476 -3.926 1.00 87.44 166 GLU A O 1
ATOM 1311 N N . PHE A 1 167 ? -0.577 2.166 -5.478 1.00 92.88 167 PHE A N 1
ATOM 1312 C CA . PHE A 1 167 ? -1.428 2.645 -6.572 1.00 92.88 167 PHE A CA 1
ATOM 1313 C C . PHE A 1 167 ? -2.369 1.570 -7.123 1.00 92.88 167 PHE A C 1
ATOM 1315 O O . PHE A 1 167 ? -2.095 0.368 -7.103 1.00 92.88 167 PHE A O 1
ATOM 1322 N N . GLU A 1 168 ? -3.514 2.027 -7.611 1.00 94.50 168 GLU A N 1
ATOM 1323 C CA . GLU A 1 168 ? -4.511 1.258 -8.347 1.00 94.50 168 GLU A CA 1
ATOM 1324 C C . GLU A 1 168 ? -4.533 1.754 -9.796 1.00 94.50 168 GLU A C 1
ATOM 1326 O O . GLU A 1 168 ? -4.745 2.939 -10.050 1.00 94.50 168 GLU A O 1
ATOM 1331 N N . GLU A 1 169 ? -4.278 0.866 -10.756 1.00 96.00 169 GLU A N 1
ATOM 1332 C CA . GLU A 1 169 ? -4.309 1.200 -12.181 1.00 96.00 169 GLU A CA 1
ATOM 1333 C C . GLU A 1 169 ? -5.749 1.253 -12.695 1.00 96.00 169 GLU A C 1
ATOM 1335 O O . GLU A 1 169 ? -6.470 0.264 -12.606 1.00 96.00 169 GLU A O 1
ATOM 1340 N N . LEU A 1 170 ? -6.152 2.395 -13.261 1.00 97.00 170 LEU A N 1
ATOM 1341 C CA . LEU A 1 170 ? -7.521 2.619 -13.733 1.00 97.00 170 LEU A CA 1
ATOM 1342 C C . LEU A 1 170 ? -7.636 2.564 -15.260 1.00 97.00 170 LEU A C 1
ATOM 1344 O O . LEU A 1 170 ? -8.574 1.980 -15.793 1.00 97.00 170 LEU A O 1
ATOM 1348 N N . ALA A 1 171 ? -6.713 3.213 -15.979 1.00 97.56 171 ALA A N 1
ATOM 1349 C CA . ALA A 1 171 ? -6.753 3.309 -17.440 1.00 97.56 171 ALA A CA 1
ATOM 1350 C C . ALA A 1 171 ? -5.380 3.653 -18.036 1.00 97.56 171 ALA A C 1
ATOM 1352 O O . ALA A 1 171 ? -4.520 4.215 -17.360 1.00 97.56 171 ALA A O 1
ATOM 1353 N N . ILE A 1 172 ? -5.186 3.396 -19.331 1.00 97.44 172 ILE A N 1
ATOM 1354 C CA . ILE A 1 172 ? -4.045 3.929 -20.091 1.00 97.44 172 ILE A CA 1
ATOM 1355 C C . ILE A 1 172 ? -4.376 5.363 -20.528 1.00 97.44 172 ILE A C 1
ATOM 1357 O O . ILE A 1 172 ? -5.402 5.590 -21.160 1.00 97.44 172 ILE A O 1
ATOM 1361 N N . LEU A 1 173 ? -3.488 6.314 -20.229 1.00 97.62 173 LEU A N 1
ATOM 1362 C CA . LEU A 1 173 ? -3.560 7.702 -20.708 1.00 97.62 173 LEU A CA 1
ATOM 1363 C C . LEU A 1 173 ? -2.773 7.919 -22.006 1.00 97.62 173 LEU A C 1
ATOM 1365 O O . LEU A 1 173 ? -3.091 8.818 -22.775 1.00 97.62 173 LEU A O 1
ATOM 1369 N N . GLY A 1 174 ? -1.735 7.117 -22.264 1.00 97.00 174 GLY A N 1
ATOM 1370 C CA . GLY A 1 174 ? -0.943 7.252 -23.485 1.00 97.00 174 GLY A CA 1
ATOM 1371 C C . GLY A 1 174 ? 0.187 6.237 -23.630 1.00 97.00 174 GLY A C 1
ATOM 1372 O O . GLY A 1 174 ? 0.501 5.468 -22.719 1.00 97.00 174 GLY A O 1
ATOM 1373 N N . LYS A 1 175 ? 0.830 6.245 -24.800 1.00 96.69 175 LYS A N 1
ATOM 1374 C CA . LYS A 1 175 ? 1.972 5.391 -25.156 1.00 96.69 175 LYS A CA 1
ATOM 1375 C C . LYS A 1 175 ? 2.999 6.216 -25.934 1.00 96.69 175 LYS A C 1
ATOM 1377 O O . LYS A 1 175 ? 2.624 7.002 -26.794 1.00 96.69 175 LYS A O 1
ATOM 1382 N N . GLY A 1 176 ? 4.282 5.994 -25.668 1.00 92.94 176 GLY A N 1
ATOM 1383 C CA . GLY A 1 176 ? 5.401 6.568 -26.420 1.00 92.94 176 GLY A CA 1
ATOM 1384 C C . GLY A 1 176 ? 6.576 5.592 -26.504 1.00 92.94 176 GLY A C 1
ATOM 1385 O O . GLY A 1 176 ? 6.490 4.474 -25.994 1.00 92.94 176 GLY A O 1
ATOM 1386 N N . GLY A 1 177 ? 7.690 6.005 -27.117 1.00 92.00 177 GLY A N 1
ATOM 1387 C CA . GLY A 1 177 ? 8.854 5.127 -27.338 1.00 92.00 177 GLY A CA 1
ATOM 1388 C C . GLY A 1 177 ? 9.427 4.502 -26.057 1.00 92.00 177 GLY A C 1
ATOM 1389 O O . GLY A 1 177 ? 9.802 3.335 -26.051 1.00 92.00 177 GLY A O 1
ATOM 1390 N N . TYR A 1 178 ? 9.407 5.250 -24.951 1.00 86.38 178 TYR A N 1
ATOM 1391 C CA . TYR A 1 178 ? 9.930 4.811 -23.652 1.00 86.38 178 TYR A CA 1
ATOM 1392 C C . TYR A 1 178 ? 8.948 3.975 -22.811 1.00 86.38 178 TYR A C 1
ATOM 1394 O O . TYR A 1 178 ? 9.343 3.472 -21.764 1.00 86.38 178 TYR A O 1
ATOM 1402 N N . GLY A 1 179 ? 7.676 3.835 -23.208 1.00 93.69 179 GLY A N 1
ATOM 1403 C CA . GLY A 1 179 ? 6.698 3.076 -22.422 1.00 93.69 179 GLY A CA 1
ATOM 1404 C C . GLY A 1 179 ? 5.259 3.588 -22.489 1.00 93.69 179 GLY A C 1
ATOM 1405 O O . GLY A 1 179 ? 4.821 4.149 -23.494 1.00 93.69 179 GLY A O 1
ATOM 1406 N N . ARG A 1 180 ? 4.499 3.359 -21.413 1.00 96.56 180 ARG A N 1
ATOM 1407 C CA . ARG A 1 180 ? 3.061 3.673 -21.316 1.00 96.56 180 ARG A CA 1
ATOM 1408 C C . ARG A 1 180 ? 2.772 4.532 -20.090 1.00 96.56 180 ARG A C 1
ATOM 1410 O O . ARG A 1 180 ? 3.361 4.306 -19.038 1.00 96.56 180 ARG A O 1
ATOM 1417 N N . VAL A 1 181 ? 1.861 5.490 -20.224 1.00 97.44 181 VAL A N 1
ATOM 1418 C CA . VAL A 1 181 ? 1.363 6.327 -19.127 1.00 97.44 181 VAL A CA 1
ATOM 1419 C C . VAL A 1 181 ? -0.008 5.814 -18.711 1.00 97.44 181 VAL A C 1
ATOM 1421 O O . VAL A 1 181 ? -0.862 5.577 -19.566 1.00 97.44 181 VAL A O 1
ATOM 1424 N N . TYR A 1 182 ? -0.214 5.658 -17.410 1.00 97.94 182 TYR A N 1
ATOM 1425 C CA . TYR A 1 182 ? -1.437 5.141 -16.812 1.00 97.94 182 TYR A CA 1
ATOM 1426 C C . TYR A 1 182 ? -2.057 6.171 -15.877 1.00 97.94 182 TYR A C 1
ATOM 1428 O O . TYR A 1 182 ? -1.344 6.780 -15.079 1.00 97.94 182 TYR A O 1
ATOM 1436 N N . LYS A 1 183 ? -3.382 6.315 -15.945 1.00 97.81 183 LYS A N 1
ATOM 1437 C CA . LYS A 1 183 ? -4.178 6.929 -14.887 1.00 97.81 183 LYS A CA 1
ATOM 1438 C C . LYS A 1 183 ? -4.209 5.940 -13.735 1.00 97.81 183 LYS A C 1
ATOM 1440 O O . LYS A 1 183 ? -4.638 4.798 -13.912 1.00 97.81 183 LYS A O 1
ATOM 1445 N N . VAL A 1 184 ? -3.775 6.392 -12.572 1.00 97.81 184 VAL A N 1
ATOM 1446 C CA . VAL A 1 184 ? -3.833 5.626 -11.333 1.00 97.81 184 VAL A CA 1
ATOM 1447 C C . VAL A 1 184 ? -4.581 6.408 -10.263 1.00 97.81 184 VAL A C 1
ATOM 1449 O O . VAL A 1 184 ? -4.671 7.635 -10.346 1.00 97.81 184 VAL A O 1
ATOM 1452 N N . ARG A 1 185 ? -5.079 5.703 -9.253 1.00 96.94 185 ARG A N 1
ATOM 1453 C CA . ARG A 1 185 ? -5.468 6.269 -7.959 1.00 96.94 185 ARG A CA 1
ATOM 1454 C C . ARG A 1 185 ? -4.405 5.895 -6.929 1.00 96.94 185 ARG A C 1
ATOM 1456 O O . ARG A 1 185 ? -4.044 4.723 -6.847 1.00 96.94 185 ARG A O 1
ATOM 1463 N N . ASN A 1 186 ? -3.885 6.864 -6.182 1.00 93.88 186 ASN A N 1
ATOM 1464 C CA . ASN A 1 186 ? -3.104 6.576 -4.979 1.00 93.88 186 ASN A CA 1
ATOM 1465 C C . ASN A 1 186 ? -4.080 6.131 -3.875 1.00 93.88 186 ASN A C 1
ATOM 1467 O O . ASN A 1 186 ? -5.149 6.715 -3.706 1.00 93.88 186 ASN A O 1
ATOM 1471 N N . LYS A 1 187 ? -3.753 5.047 -3.172 1.00 88.50 187 LYS A N 1
ATOM 1472 C CA . LYS A 1 187 ? -4.608 4.453 -2.134 1.00 88.50 187 LYS A CA 1
ATOM 1473 C C . LYS A 1 187 ? -4.581 5.240 -0.823 1.00 88.50 187 LYS A C 1
ATOM 1475 O O . LYS A 1 187 ? -5.498 5.071 -0.033 1.00 88.50 187 LYS A O 1
ATOM 1480 N N . LEU A 1 188 ? -3.555 6.069 -0.614 1.00 84.00 188 LEU A N 1
ATOM 1481 C CA . LEU A 1 188 ? -3.366 6.870 0.600 1.00 84.00 188 LEU A CA 1
ATOM 1482 C C . LEU A 1 188 ? -4.290 8.096 0.628 1.00 84.00 188 LEU A C 1
ATOM 1484 O O . LEU A 1 188 ? -5.045 8.288 1.569 1.00 84.00 188 LEU A O 1
ATOM 1488 N N . ASP A 1 189 ? -4.244 8.911 -0.426 1.00 90.94 189 ASP A N 1
ATOM 1489 C CA . ASP A 1 189 ? -4.992 10.173 -0.544 1.00 90.94 189 ASP A CA 1
ATOM 1490 C C . ASP A 1 189 ? -6.268 10.050 -1.406 1.00 90.94 189 ASP A C 1
ATOM 1492 O O . ASP A 1 189 ? -7.063 10.984 -1.492 1.00 90.94 189 ASP A O 1
ATOM 1496 N N . GLY A 1 190 ? -6.474 8.907 -2.074 1.00 91.88 190 GLY A N 1
ATOM 1497 C CA . GLY A 1 190 ? -7.579 8.679 -3.011 1.00 91.88 190 GLY A CA 1
ATOM 1498 C C . GLY A 1 190 ? -7.474 9.455 -4.333 1.00 91.88 190 GLY A C 1
ATOM 1499 O O . GLY A 1 190 ? -8.365 9.337 -5.183 1.00 91.88 190 GLY A O 1
ATOM 1500 N N . GLN A 1 191 ? -6.404 10.225 -4.534 1.00 96.31 191 GLN A N 1
ATOM 1501 C CA . GLN A 1 191 ? -6.241 11.183 -5.618 1.00 96.31 191 GLN A CA 1
ATOM 1502 C C . GLN A 1 191 ? -5.708 10.522 -6.899 1.00 96.31 191 GLN A C 1
ATOM 1504 O O . GLN A 1 191 ? -5.070 9.464 -6.903 1.00 96.31 191 GLN A O 1
ATOM 1509 N N . HIS A 1 192 ? -6.011 11.148 -8.036 1.00 97.75 192 HIS A N 1
ATOM 1510 C CA . HIS A 1 192 ? -5.644 10.660 -9.358 1.00 97.75 192 HIS A CA 1
ATOM 1511 C C . HIS A 1 192 ? -4.289 11.194 -9.829 1.00 97.75 192 HIS A C 1
ATOM 1513 O O . HIS A 1 192 ? -4.073 12.405 -9.849 1.00 97.75 192 HIS A O 1
ATOM 1519 N N . TYR A 1 193 ? -3.438 10.291 -10.321 1.00 97.94 193 TYR A N 1
ATOM 1520 C CA . TYR A 1 193 ? -2.103 10.593 -10.845 1.00 97.94 193 TYR A CA 1
ATOM 1521 C C . TYR A 1 193 ? -1.866 9.955 -12.219 1.00 97.94 193 TYR A C 1
ATOM 1523 O O . TYR A 1 193 ? -2.563 9.021 -12.627 1.00 97.94 193 TYR A O 1
ATOM 1531 N N . ALA A 1 194 ? -0.848 10.444 -12.930 1.00 97.69 194 ALA A N 1
ATOM 1532 C CA . ALA A 1 194 ? -0.350 9.857 -14.169 1.00 97.69 194 ALA A CA 1
ATOM 1533 C C . ALA A 1 194 ? 1.030 9.221 -13.928 1.00 97.69 194 ALA A C 1
ATOM 1535 O O . ALA A 1 194 ? 2.000 9.933 -13.680 1.00 97.69 194 ALA A O 1
ATOM 1536 N N . ILE A 1 195 ? 1.140 7.891 -14.026 1.00 96.00 195 ILE A N 1
ATOM 1537 C CA . ILE A 1 195 ? 2.416 7.174 -13.848 1.00 96.00 195 ILE A CA 1
ATOM 1538 C C . ILE A 1 195 ? 2.893 6.580 -15.174 1.00 96.00 195 ILE A C 1
ATOM 1540 O O . ILE A 1 195 ? 2.165 5.850 -15.849 1.00 96.00 195 ILE A O 1
ATOM 1544 N N . LYS A 1 196 ? 4.149 6.861 -15.534 1.00 95.44 196 LYS A N 1
ATOM 1545 C CA . LYS A 1 196 ? 4.811 6.351 -16.741 1.00 95.44 196 LYS A CA 1
ATOM 1546 C C . LYS A 1 196 ? 5.603 5.078 -16.430 1.00 95.44 196 LYS A C 1
ATOM 1548 O O . LYS A 1 196 ? 6.657 5.137 -15.807 1.00 95.44 196 LYS A O 1
ATOM 1553 N N . LYS A 1 197 ? 5.130 3.927 -16.911 1.00 92.50 197 LYS A N 1
ATOM 1554 C CA . LYS A 1 197 ? 5.860 2.653 -16.839 1.00 92.50 197 LYS A CA 1
ATOM 1555 C C . LYS A 1 197 ? 6.874 2.562 -17.972 1.00 92.50 197 LYS A C 1
ATOM 1557 O O . LYS A 1 197 ? 6.484 2.568 -19.142 1.00 92.50 197 LYS A O 1
ATOM 1562 N N . ILE A 1 198 ? 8.148 2.432 -17.614 1.00 89.69 198 ILE A N 1
ATOM 1563 C CA . ILE A 1 198 ? 9.272 2.241 -18.536 1.00 89.69 198 ILE A CA 1
ATOM 1564 C C . ILE A 1 198 ? 9.714 0.776 -18.460 1.00 89.69 198 ILE A C 1
ATOM 1566 O O . ILE A 1 198 ? 9.985 0.256 -17.381 1.00 89.69 198 ILE A O 1
ATOM 1570 N N . LEU A 1 199 ? 9.758 0.097 -19.607 1.00 84.94 199 LEU A N 1
ATOM 1571 C CA . LEU A 1 199 ? 10.197 -1.298 -19.707 1.00 84.94 199 LEU A CA 1
ATOM 1572 C C . LEU A 1 199 ? 11.702 -1.344 -19.977 1.00 84.94 199 LEU A C 1
ATOM 1574 O O . LEU A 1 199 ? 12.133 -1.100 -21.105 1.00 84.94 199 LEU A O 1
ATOM 1578 N N . ILE A 1 200 ? 12.494 -1.687 -18.960 1.00 83.12 200 ILE A N 1
ATOM 1579 C CA . ILE A 1 200 ? 13.934 -1.911 -19.128 1.00 83.12 200 ILE A CA 1
ATOM 1580 C C . ILE A 1 200 ? 14.136 -3.307 -19.731 1.00 83.12 200 ILE A C 1
ATOM 1582 O O . ILE A 1 200 ? 13.876 -4.325 -19.089 1.00 83.12 200 ILE A O 1
ATOM 1586 N N . LYS A 1 201 ? 14.555 -3.360 -20.998 1.00 80.81 201 LYS A N 1
ATOM 1587 C CA . LYS A 1 201 ? 14.844 -4.618 -21.702 1.00 80.81 201 LYS A CA 1
ATOM 1588 C C . LYS A 1 201 ? 16.181 -5.186 -21.226 1.00 80.81 201 LYS A C 1
ATOM 1590 O O . LYS A 1 201 ? 17.126 -4.429 -21.036 1.00 80.81 201 LYS A O 1
ATOM 1595 N N . SER A 1 202 ? 16.260 -6.509 -21.083 1.00 75.94 202 SER A N 1
ATOM 1596 C CA . SER A 1 202 ? 17.500 -7.245 -20.779 1.00 75.94 202 SER A CA 1
ATOM 1597 C C . SER A 1 202 ? 18.245 -6.810 -19.504 1.00 75.94 202 SER A C 1
ATOM 1599 O O . SER A 1 202 ? 19.440 -7.057 -19.384 1.00 75.94 202 SER A O 1
ATOM 1601 N N . ALA A 1 203 ? 17.561 -6.184 -18.541 1.00 72.75 203 ALA A N 1
ATOM 1602 C CA . ALA A 1 203 ? 18.175 -5.778 -17.281 1.00 72.75 203 ALA A CA 1
ATOM 1603 C C . ALA A 1 203 ? 18.476 -6.988 -16.389 1.00 72.75 203 ALA A C 1
ATOM 1605 O O . ALA A 1 203 ? 17.584 -7.790 -16.091 1.00 72.75 203 ALA A O 1
ATOM 1606 N N . THR A 1 204 ? 19.710 -7.091 -15.891 1.00 78.00 204 THR A N 1
ATOM 1607 C CA . THR A 1 204 ? 19.994 -7.989 -14.769 1.00 78.00 204 THR A CA 1
ATOM 1608 C C . THR A 1 204 ? 19.460 -7.380 -13.471 1.00 78.00 204 THR A C 1
ATOM 1610 O O . THR A 1 204 ? 19.274 -6.166 -13.359 1.00 78.00 204 THR A O 1
ATOM 1613 N N . LYS A 1 205 ? 19.269 -8.203 -12.432 1.00 72.19 205 LYS A N 1
ATOM 1614 C CA . LYS A 1 205 ? 18.893 -7.710 -11.094 1.00 72.19 205 LYS A CA 1
ATOM 1615 C C . LYS A 1 205 ? 19.865 -6.631 -10.593 1.00 72.19 205 LYS A C 1
ATOM 1617 O O . LYS A 1 205 ? 19.437 -5.653 -9.990 1.00 72.19 205 LYS A O 1
ATOM 1622 N N . THR A 1 206 ? 21.156 -6.789 -10.872 1.00 75.31 206 THR A N 1
ATOM 1623 C CA . THR A 1 206 ? 22.213 -5.820 -10.551 1.00 75.31 206 THR A CA 1
ATOM 1624 C C . THR A 1 206 ? 22.057 -4.482 -11.269 1.00 75.31 206 THR A C 1
ATOM 1626 O O . THR A 1 206 ? 22.376 -3.456 -10.673 1.00 75.31 206 THR A O 1
ATOM 1629 N N . ASP A 1 207 ? 21.528 -4.462 -12.494 1.00 77.19 207 ASP A N 1
ATOM 1630 C CA . ASP A 1 207 ? 21.285 -3.220 -13.239 1.00 77.19 207 ASP A CA 1
ATOM 1631 C C . ASP A 1 207 ? 20.051 -2.491 -12.705 1.00 77.19 207 ASP A C 1
ATOM 1633 O O . ASP A 1 207 ? 20.112 -1.289 -12.452 1.00 77.19 207 ASP A O 1
ATOM 1637 N N . CYS A 1 208 ? 18.972 -3.221 -12.399 1.00 71.38 208 CYS A N 1
ATOM 1638 C CA . CYS A 1 208 ? 17.812 -2.654 -11.704 1.00 71.38 208 CYS A CA 1
ATOM 1639 C C . CYS A 1 208 ? 18.219 -2.002 -10.369 1.00 71.38 208 CYS A C 1
ATOM 1641 O O . CYS A 1 208 ? 17.811 -0.881 -10.084 1.00 71.38 208 CYS A O 1
ATOM 1643 N N . MET A 1 209 ? 19.090 -2.647 -9.582 1.00 71.19 209 MET A N 1
ATOM 1644 C CA . MET A 1 209 ? 19.608 -2.081 -8.325 1.00 71.19 209 MET A CA 1
ATOM 1645 C C . MET A 1 209 ? 20.569 -0.891 -8.516 1.00 71.19 209 MET A C 1
ATOM 1647 O O . MET A 1 209 ? 20.875 -0.199 -7.549 1.00 71.19 209 MET A O 1
ATOM 1651 N N . LYS A 1 210 ? 21.107 -0.640 -9.719 1.00 74.94 210 LYS A N 1
ATOM 1652 C CA . LYS A 1 210 ? 21.812 0.622 -10.024 1.00 74.94 210 LYS A CA 1
ATOM 1653 C C . LYS A 1 210 ? 20.806 1.741 -10.282 1.00 74.94 210 LYS A C 1
ATOM 1655 O O . LYS A 1 210 ? 20.905 2.775 -9.643 1.00 74.94 210 LYS A O 1
ATOM 1660 N N . VAL A 1 211 ? 19.802 1.491 -11.125 1.00 71.31 211 VAL A N 1
ATOM 1661 C CA . VAL A 1 211 ? 18.745 2.470 -11.450 1.00 71.31 211 VAL A CA 1
ATOM 1662 C C . VAL A 1 211 ? 17.948 2.897 -10.209 1.00 71.31 211 VAL A C 1
ATOM 1664 O O . VAL A 1 211 ? 17.526 4.039 -10.118 1.00 71.31 211 VAL A O 1
ATOM 1667 N N . LEU A 1 212 ? 17.772 2.007 -9.228 1.00 69.00 212 LEU A N 1
ATOM 1668 C CA . LEU A 1 212 ? 17.068 2.300 -7.972 1.00 69.00 212 LEU A CA 1
ATOM 1669 C C . LEU A 1 212 ? 17.908 3.039 -6.908 1.00 69.00 212 LEU A C 1
ATOM 1671 O O . LEU A 1 212 ? 17.404 3.247 -5.808 1.00 69.00 212 LEU A O 1
ATOM 1675 N N . ARG A 1 213 ? 19.173 3.394 -7.184 1.00 68.06 213 ARG A N 1
ATOM 1676 C CA . ARG A 1 213 ? 20.040 4.126 -6.234 1.00 68.06 213 ARG A CA 1
ATOM 1677 C C . ARG A 1 213 ? 20.012 5.647 -6.387 1.00 68.06 213 ARG A C 1
ATOM 1679 O O . ARG A 1 213 ? 20.510 6.322 -5.496 1.00 68.06 213 ARG A O 1
ATOM 1686 N N . GLU A 1 214 ? 19.448 6.163 -7.474 1.00 57.31 214 GLU A N 1
ATOM 1687 C CA . GLU A 1 214 ? 19.282 7.600 -7.710 1.00 57.31 214 GLU A CA 1
ATOM 1688 C C . GLU A 1 214 ? 17.794 7.966 -7.625 1.00 57.31 214 GLU A C 1
ATOM 1690 O O . GLU A 1 214 ? 17.032 7.730 -8.566 1.00 57.31 214 GLU A O 1
ATOM 1695 N N . VAL A 1 215 ? 17.391 8.512 -6.473 1.00 47.50 215 VAL A N 1
ATOM 1696 C CA . VAL A 1 215 ? 16.130 9.237 -6.214 1.00 47.50 215 VAL A CA 1
ATOM 1697 C C . VAL A 1 215 ? 16.306 10.144 -5.006 1.00 47.50 215 VAL A C 1
ATOM 1699 O O . VAL A 1 215 ? 16.950 9.679 -4.041 1.00 47.50 215 VAL A O 1
#

Foldseek 3Di:
DDDDDDDDDDDDDDDDDDDDDDDDDDDDDDPDPDDPPDDCPPPPPLLVPPDDPDDDDDPVVVLVVLLLVLLVLLLVLCVVDVDPVSSVVSSVVVLVVCVVVSNHDPVSNDCVCVLVSVLSSVLVVVVVVVVVVVVPDDPDDDPVVVVVSVVVSVVSVVVDDCCVSFWDFDAWPDADPQATWTWIQGPNPRDTDIDGDGDDPPDDPVNSVVVVPPD

Mean predicted aligned error: 18.11 Å

Organism: Mus musculus (NCBI:txid10090)

Sequence (215 aa):
MLGGSSVDGERDTDDDAAGAVAAPPAIDFPAEVSDPKYDESDVPAELQVLKEPLQQPTFPFLVANQLLLVSLLEHLSHVHEPNPLHSKQVFKLLCQTFIKMGLLSSFTCSDEFSSLRLHHNRAITHLMRSAKERVRQDPCQDNSYMQKIRSREIAFEAQTSRYLNEFEELAILGKGGYGRVYKVRNKLDGQHYAIKKILIKSATKTDCMKVLREV

pLDDT: mean 72.51, std 20.42, range [28.48, 97.94]

Secondary structure (DSSP, 8-state):
---------------------PPPPP--PPS--------GGGS-HHHHS---SS----HHHHHHHHHHHHHHHHHHHHHH--SHHHHHHHHHHHHHHHHHTTSS-GGGGSGGGHHHHHHHHHHHHHHHHHHHHHHTS-S-S-TTHHHHHHHHHHHHHTTS-HHHHHEEEEEEEEEETTEEEEEEEETTT--EEEEEEE--TT--HHHHHHHTT--

Solvent-accessible surface area (backbone atoms only — not comparable to full-atom values): 13688 Å² total; per-residue (Å²): 131,89,81,83,85,84,85,88,89,89,86,88,87,85,86,92,75,97,71,86,79,74,76,80,82,78,81,81,74,80,79,77,77,71,78,80,81,73,82,64,85,83,58,60,73,82,67,65,74,79,73,69,99,65,84,76,68,59,68,69,58,51,53,50,52,48,34,49,50,48,17,48,47,48,41,48,24,47,74,76,30,85,49,72,66,58,14,52,51,49,29,53,51,49,52,56,49,34,36,76,68,70,76,38,60,74,73,59,74,38,74,79,48,44,60,56,32,53,49,49,32,52,52,50,52,51,50,54,51,55,50,53,52,51,76,71,47,73,99,81,78,75,82,70,60,64,59,57,48,59,64,45,51,65,49,44,67,74,62,59,56,60,64,71,68,47,36,44,86,76,45,80,72,49,75,57,97,68,35,39,29,28,35,27,31,36,70,76,82,66,46,79,47,80,48,73,51,63,78,78,76,92,63,50,74,72,51,53,60,52,65,72,68,71,127

InterPro domains:
  IPR000719 Protein kinase domain [PS50011] (167-215)
  IPR011009 Protein kinase-like domain superfamily [SSF56112] (149-215)
  IPR017441 Protein kinase, ATP binding site [PS00107] (173-197)
  IPR050339 Cell Cycle and Stress Response Kinase [PTHR11042] (97-215)
  IPR054521 Heme-regulated eIF-2-alpha kinase, helical domain [PF22949] (64-141)